Protein AF-A0A8S3H720-F1 (afdb_monomer)

Sequence (256 aa):
NDIEQTKVGDKWKLWPLPNEIYQIQNNSAMNDIETSPFVPSKLLFVDKIYVMTDPRLTERHANLQKALSRQGISVKSIEWRIKWNLTTCNSISSHSYVYKGLNLKNKPLNKQQQRKCALAMKHADVWYEIAERKIPLGLILEDDAIFVPFFKEKFARMIYTAIHSGALRINGTCAKSKERPISDNEWIDQNPMIVIGTCFNFHGQCFQKNFSNAPPILSTHKSNPSRCTHAYLLTSCSAQALVNQIQAQKNDFWPS

InterPro domains:
  IPR002654 Glycosyl transferase, family 25 [PF01755] (49-247)

pLDDT: mean 72.54, std 19.41, range [29.59, 95.69]

Radius of gyration: 20.02 Å; Cα contacts (8 Å, |Δi|>4): 306; chains: 1; bounding box: 52×40×56 Å

Secondary structure (DSSP, 8-state):
-TTSHHHHTTGGGGS--HHHHHHHHHTTS-----------SSPTT-SEEEEEE-TT-HHHHHHHHHHHHHTT--GGGEEEEEPP-HHHHH-GGGHHHHHHHTT--SSPPPHHHHHHHHHHHHHHHHHHHHHHTT-SEEEEEETT--PPTTHHHHHHHHHHHHHHTTS--SSSPPPP--S----TTGGGGS--EEE----TT---TT--TT-TTPPP--B---S-TT---SEEEEEHHHHHHHHHHHHHSSS-SS--

Organism: NCBI:txid392030

Structure (mmCIF, N/CA/C/O backbone):
data_AF-A0A8S3H720-F1
#
_entry.id   AF-A0A8S3H720-F1
#
loop_
_atom_site.group_PDB
_atom_site.id
_atom_site.type_symbol
_atom_site.label_atom_id
_atom_site.label_alt_id
_atom_site.label_comp_id
_atom_site.label_asym_id
_atom_site.label_entity_id
_atom_site.label_seq_id
_atom_site.pdbx_PDB_ins_code
_atom_site.Cartn_x
_atom_site.Cartn_y
_atom_site.Cartn_z
_atom_site.occupancy
_atom_site.B_iso_or_equiv
_atom_site.auth_seq_id
_atom_site.auth_comp_id
_atom_site.auth_asym_id
_atom_site.auth_atom_id
_atom_site.pdbx_PDB_model_num
ATOM 1 N N . ASN A 1 1 ? 19.665 1.658 21.542 1.00 35.06 1 ASN A N 1
ATOM 2 C CA . ASN A 1 1 ? 18.554 2.502 22.043 1.00 35.06 1 ASN A CA 1
ATOM 3 C C . ASN A 1 1 ? 17.174 1.838 21.921 1.00 35.06 1 ASN A C 1
ATOM 5 O O . ASN A 1 1 ? 16.172 2.535 21.924 1.00 35.06 1 ASN A O 1
ATOM 9 N N . ASP A 1 2 ? 17.074 0.501 21.925 1.00 29.59 2 ASP A N 1
ATOM 10 C CA . ASP A 1 2 ? 15.792 -0.216 21.737 1.00 29.59 2 ASP A CA 1
ATOM 11 C C . ASP A 1 2 ? 14.918 -0.328 23.002 1.00 29.59 2 ASP A C 1
ATOM 13 O O . ASP A 1 2 ? 13.785 -0.803 22.949 1.00 29.59 2 ASP A O 1
ATOM 17 N N . ILE A 1 3 ? 15.417 0.136 24.150 1.00 30.52 3 ILE A N 1
ATOM 18 C CA . ILE A 1 3 ? 14.741 0.020 25.453 1.00 30.52 3 ILE A CA 1
ATOM 19 C C . ILE A 1 3 ? 13.611 1.057 25.616 1.00 30.52 3 ILE A C 1
ATOM 21 O O . ILE A 1 3 ? 12.715 0.864 26.434 1.00 30.52 3 ILE A O 1
ATOM 25 N N . GLU A 1 4 ? 13.571 2.123 24.810 1.00 32.84 4 GLU A N 1
ATOM 26 C CA . GLU A 1 4 ? 12.469 3.101 24.865 1.00 32.84 4 GLU A CA 1
ATOM 27 C C . GLU A 1 4 ? 11.242 2.710 24.022 1.00 32.84 4 GLU A C 1
ATOM 29 O O . GLU A 1 4 ? 10.136 3.179 24.298 1.00 32.84 4 GLU A O 1
ATOM 34 N N . GLN A 1 5 ? 11.378 1.789 23.058 1.00 40.94 5 GLN A N 1
ATOM 35 C CA . GLN A 1 5 ? 10.249 1.336 22.230 1.00 40.94 5 GLN A CA 1
ATOM 36 C C . GLN A 1 5 ? 9.237 0.478 23.009 1.00 40.94 5 GLN A C 1
ATOM 38 O O . GLN A 1 5 ? 8.049 0.468 22.680 1.00 40.94 5 GLN A O 1
ATOM 43 N N . THR A 1 6 ? 9.657 -0.197 24.082 1.00 36.88 6 THR A N 1
ATOM 44 C CA . THR A 1 6 ? 8.775 -1.060 24.889 1.00 36.88 6 THR A CA 1
ATOM 45 C C . THR A 1 6 ? 7.781 -0.267 25.740 1.00 36.88 6 THR A C 1
ATOM 47 O O . THR A 1 6 ? 6.650 -0.711 25.914 1.00 36.88 6 THR A O 1
ATOM 50 N N . LYS A 1 7 ? 8.117 0.954 26.184 1.00 40.53 7 LYS A N 1
ATOM 51 C CA . LYS A 1 7 ? 7.193 1.800 26.973 1.00 40.53 7 LYS A CA 1
ATOM 52 C C . LYS A 1 7 ? 6.040 2.394 26.156 1.00 40.53 7 LYS A C 1
ATOM 54 O O . LYS A 1 7 ? 5.024 2.783 26.731 1.00 40.53 7 LYS A O 1
ATOM 59 N N . VAL A 1 8 ? 6.168 2.470 24.830 1.00 44.16 8 VAL A N 1
ATOM 60 C CA . VAL A 1 8 ? 5.075 2.876 23.923 1.00 44.16 8 VAL A CA 1
ATOM 61 C C . VAL A 1 8 ? 4.128 1.697 23.649 1.00 44.16 8 VAL A C 1
ATOM 63 O O . VAL A 1 8 ? 2.932 1.900 23.433 1.00 44.16 8 VAL A O 1
ATOM 66 N N . GLY A 1 9 ? 4.638 0.464 23.745 1.00 47.19 9 GLY A N 1
ATOM 67 C CA . GLY A 1 9 ? 3.933 -0.776 23.418 1.00 47.19 9 GLY A CA 1
ATOM 68 C C . GLY A 1 9 ? 2.745 -1.136 24.315 1.00 47.19 9 GLY A C 1
ATOM 69 O O . GLY A 1 9 ? 1.875 -1.863 23.856 1.00 47.19 9 GLY A O 1
ATOM 70 N N . ASP A 1 10 ? 2.642 -0.598 25.532 1.00 49.00 10 ASP A N 1
ATOM 71 C CA . ASP A 1 10 ? 1.463 -0.800 26.396 1.00 49.00 10 ASP A CA 1
ATOM 72 C C . ASP A 1 10 ? 0.511 0.399 26.402 1.00 49.00 10 ASP A C 1
ATOM 74 O O . ASP A 1 10 ? -0.668 0.277 26.744 1.00 49.00 10 ASP A O 1
ATOM 78 N N . LYS A 1 11 ? 0.995 1.570 25.972 1.00 52.00 11 LYS A N 1
ATOM 79 C CA . LYS A 1 11 ? 0.201 2.797 26.001 1.00 52.00 11 LYS A CA 1
ATOM 80 C C . LYS A 1 11 ? -0.930 2.788 24.988 1.00 52.00 11 LYS A C 1
ATOM 82 O O . LYS A 1 11 ? -1.905 3.465 25.256 1.00 52.00 11 LYS A O 1
ATOM 87 N N . TRP A 1 12 ? -0.881 2.023 23.894 1.00 51.50 12 TRP A N 1
ATOM 88 C CA . TRP A 1 12 ? -1.956 2.023 22.881 1.00 51.50 12 TRP A CA 1
ATOM 89 C C . TRP A 1 12 ? -3.340 1.665 23.447 1.00 51.50 12 TRP A C 1
ATOM 91 O O . TRP A 1 12 ? -4.345 2.088 22.884 1.00 51.50 12 TRP A O 1
ATOM 101 N N . LYS A 1 13 ? -3.406 0.934 24.571 1.00 59.31 13 LYS A N 1
ATOM 102 C CA . LYS A 1 13 ? -4.658 0.619 25.285 1.00 59.31 13 LYS A CA 1
ATOM 103 C C . LYS A 1 13 ? -5.286 1.828 25.983 1.00 59.31 13 LYS A C 1
ATOM 105 O O . LYS A 1 13 ? -6.475 1.815 26.260 1.00 59.31 13 LYS A O 1
ATOM 110 N N . LEU A 1 14 ? -4.488 2.852 26.281 1.00 59.19 14 LEU A N 1
ATOM 111 C CA . LEU A 1 14 ? -4.915 4.065 26.983 1.00 59.19 14 LEU A CA 1
ATOM 112 C C . LEU A 1 14 ? -5.459 5.140 26.033 1.00 59.19 14 LEU A C 1
ATOM 114 O O . LEU A 1 14 ? -5.888 6.192 26.493 1.00 59.19 14 LEU A O 1
ATOM 118 N N . TRP A 1 15 ? -5.381 4.933 24.715 1.00 58.25 15 TRP A N 1
ATOM 119 C CA . TRP A 1 15 ? -5.693 5.980 23.742 1.00 58.25 15 TRP A CA 1
ATOM 120 C C . TRP A 1 15 ? -7.140 5.810 23.340 1.00 58.25 15 TRP A C 1
ATOM 122 O O . TRP A 1 15 ? -7.425 4.815 22.671 1.00 58.25 15 TRP A O 1
ATOM 132 N N . PRO A 1 16 ? -8.041 6.714 23.745 1.00 57.16 16 PRO A N 1
ATOM 133 C CA . PRO A 1 16 ? -9.463 6.497 23.575 1.00 57.16 16 PRO A CA 1
ATOM 134 C C . PRO A 1 16 ? -9.794 6.332 22.088 1.00 57.16 16 PRO A C 1
ATOM 136 O O . PRO A 1 16 ? -9.278 7.056 21.234 1.00 57.16 16 PRO A O 1
ATOM 139 N N . LEU A 1 17 ? -10.624 5.343 21.760 1.00 61.53 17 LEU A N 1
ATOM 140 C CA . LEU A 1 17 ? -11.161 5.195 20.413 1.00 61.53 17 LEU A CA 1
ATOM 141 C C . LEU A 1 17 ? -11.998 6.428 20.048 1.00 61.53 17 LEU A C 1
ATOM 143 O O . LEU A 1 17 ? -12.561 7.068 20.933 1.00 61.53 17 LEU A O 1
ATOM 147 N N . PRO A 1 18 ? -12.186 6.731 18.754 1.00 55.81 18 PRO A N 1
ATOM 148 C CA . PRO A 1 18 ? -13.026 7.852 18.333 1.00 55.81 18 PRO A CA 1
ATOM 149 C C . PRO A 1 18 ? -14.424 7.846 18.967 1.00 55.81 18 PRO A C 1
ATOM 151 O O . PRO A 1 18 ? -14.899 8.880 19.419 1.00 55.81 18 PRO A O 1
ATOM 154 N N . ASN A 1 19 ? -15.060 6.678 19.079 1.00 60.22 19 ASN A N 1
ATOM 155 C CA . ASN A 1 19 ? -16.347 6.512 19.761 1.00 60.22 19 ASN A CA 1
ATOM 156 C C . ASN A 1 19 ? -16.258 6.666 21.291 1.00 60.22 19 ASN A C 1
ATOM 158 O O . ASN A 1 19 ? -17.208 7.163 21.887 1.00 60.22 19 ASN A O 1
ATOM 162 N N . GLU A 1 20 ? -15.134 6.311 21.919 1.00 64.88 20 GLU A N 1
ATOM 163 C CA . GLU A 1 20 ? -14.890 6.570 23.348 1.00 64.88 20 GLU A CA 1
ATOM 164 C C . GLU A 1 20 ? -14.714 8.080 23.604 1.00 64.88 20 GLU A C 1
ATOM 166 O O . GLU A 1 20 ? -15.198 8.596 24.606 1.00 64.88 20 GLU A O 1
ATOM 171 N N . ILE A 1 21 ? -14.110 8.825 22.669 1.00 58.28 21 ILE A N 1
ATOM 172 C CA . ILE A 1 21 ? -13.972 10.291 22.754 1.00 58.28 21 ILE A CA 1
ATOM 173 C C . ILE A 1 21 ? -15.335 10.979 22.658 1.00 58.28 21 ILE A C 1
ATOM 175 O O . ILE A 1 21 ? -15.625 11.861 23.465 1.00 58.28 21 ILE A O 1
ATOM 179 N N . TYR A 1 22 ? -16.189 10.561 21.716 1.00 53.84 22 TYR A N 1
ATOM 180 C CA . TYR A 1 22 ? -17.550 11.099 21.604 1.00 53.84 22 TYR A CA 1
ATOM 181 C C . TYR A 1 22 ? -18.380 10.832 22.866 1.00 53.84 22 TYR A C 1
ATOM 183 O O . TYR A 1 22 ? -19.134 11.702 23.292 1.00 53.84 22 TYR A O 1
ATOM 191 N N . GLN A 1 23 ? -18.213 9.670 23.503 1.00 55.47 23 GLN A N 1
ATOM 192 C CA . GLN A 1 23 ? -18.861 9.373 24.784 1.00 55.47 23 GLN A CA 1
ATOM 193 C C . GLN A 1 23 ? -18.313 10.241 25.923 1.00 55.47 23 GLN A C 1
ATOM 195 O O . GLN A 1 23 ? -19.091 10.764 26.711 1.00 55.47 23 GLN A O 1
ATOM 200 N N . ILE A 1 24 ? -17.000 10.479 25.986 1.00 57.47 24 ILE A N 1
ATOM 201 C CA . ILE A 1 24 ? -16.400 11.364 26.999 1.00 57.47 24 ILE A CA 1
ATOM 202 C C . ILE A 1 24 ? -16.874 12.819 26.827 1.00 57.47 24 ILE A C 1
ATOM 204 O O . ILE A 1 24 ? -17.134 13.494 27.820 1.00 57.47 24 ILE A O 1
ATOM 208 N N . GLN A 1 25 ? -17.028 13.299 25.589 1.00 53.34 25 GLN A N 1
ATOM 209 C CA . GLN A 1 25 ? -17.518 14.655 25.309 1.00 53.34 25 GLN A CA 1
ATOM 210 C C . GLN A 1 25 ? -19.026 14.809 25.568 1.00 53.34 25 GLN A C 1
ATOM 212 O O . GLN A 1 25 ? -19.451 15.846 26.073 1.00 53.34 25 GLN A O 1
ATOM 217 N N . ASN A 1 26 ? -19.827 13.777 25.286 1.00 50.44 26 ASN A N 1
ATOM 218 C CA . ASN A 1 26 ? -21.278 13.809 25.491 1.00 50.44 26 ASN A CA 1
ATOM 219 C C . ASN A 1 26 ? -21.713 13.437 26.916 1.00 50.44 26 ASN A C 1
ATOM 221 O O . ASN A 1 26 ? -22.793 13.840 27.326 1.00 50.44 26 ASN A O 1
ATOM 225 N N . ASN A 1 27 ? -20.879 12.770 27.720 1.00 48.53 27 ASN A N 1
ATOM 226 C CA . ASN A 1 27 ? -21.183 12.494 29.132 1.00 48.53 27 ASN A CA 1
ATOM 227 C C . ASN A 1 27 ? -21.197 13.757 30.021 1.00 48.53 27 ASN A C 1
ATOM 229 O O . ASN A 1 27 ? -21.551 13.670 31.194 1.00 48.53 27 ASN A O 1
ATOM 233 N N . SER A 1 28 ? -20.867 14.938 29.479 1.00 48.94 28 SER A N 1
ATOM 234 C CA . SER A 1 28 ? -21.144 16.229 30.130 1.00 48.94 28 SER A CA 1
ATOM 235 C C . SER A 1 28 ? -22.576 16.743 29.888 1.00 48.94 28 SER A C 1
ATOM 237 O O . SER A 1 28 ? -22.956 17.761 30.464 1.00 48.94 28 SER A O 1
ATOM 239 N N . ALA A 1 29 ? -23.373 16.060 29.062 1.00 48.03 29 ALA A N 1
ATOM 240 C CA . ALA A 1 29 ? -24.783 16.336 28.816 1.00 48.03 29 ALA A CA 1
ATOM 241 C C . ALA A 1 29 ? -25.564 15.017 28.929 1.00 48.03 29 ALA A C 1
ATOM 243 O O . ALA A 1 29 ? -25.763 14.303 27.949 1.00 48.03 29 ALA A O 1
ATOM 244 N N . MET A 1 30 ? -25.976 14.681 30.155 1.00 46.72 30 MET A N 1
ATOM 245 C CA . MET A 1 30 ? -26.908 13.584 30.416 1.00 46.72 30 MET A CA 1
ATOM 246 C C . MET A 1 30 ? -28.145 13.716 29.525 1.00 46.72 30 MET A C 1
ATOM 248 O O . MET A 1 30 ? -28.870 14.702 29.624 1.00 46.72 30 MET A O 1
ATOM 252 N N . ASN A 1 31 ? -28.371 12.705 28.690 1.00 46.03 31 ASN A N 1
ATOM 253 C CA . ASN A 1 31 ? -29.686 12.172 28.354 1.00 46.03 31 ASN A CA 1
ATOM 254 C C . ASN A 1 31 ? -29.491 10.749 27.818 1.00 46.03 31 ASN A C 1
ATOM 256 O O . ASN A 1 31 ? -28.840 10.541 26.792 1.00 46.03 31 ASN A O 1
ATOM 260 N N . ASP A 1 32 ? -30.051 9.785 28.545 1.00 48.66 32 ASP A N 1
ATOM 261 C CA . ASP A 1 32 ? -30.063 8.364 28.217 1.00 48.66 32 ASP A CA 1
ATOM 262 C C . ASP A 1 32 ? -30.871 8.126 26.937 1.00 48.66 32 ASP A C 1
ATOM 264 O O . ASP A 1 32 ? -32.096 8.016 26.951 1.00 48.66 32 ASP A O 1
ATOM 268 N N . ILE A 1 33 ? -30.180 8.047 25.802 1.00 51.22 33 ILE A N 1
ATOM 269 C CA . ILE A 1 33 ? -30.717 7.417 24.599 1.00 51.22 33 ILE A CA 1
ATOM 270 C C . ILE A 1 33 ? -29.880 6.166 24.361 1.00 51.22 33 ILE A C 1
ATOM 272 O O . ILE A 1 33 ? -28.717 6.255 23.958 1.00 51.22 33 ILE A O 1
ATOM 276 N N . GLU A 1 34 ? -30.497 5.005 24.602 1.00 46.81 34 GLU A N 1
ATOM 277 C CA . GLU A 1 34 ? -30.032 3.668 24.218 1.00 46.81 34 GLU A CA 1
ATOM 278 C C . GLU A 1 34 ? -29.857 3.599 22.691 1.00 46.81 34 GLU A C 1
ATOM 280 O O . GLU A 1 34 ? -30.666 3.071 21.929 1.00 46.81 34 GLU A O 1
ATOM 285 N N . THR A 1 35 ? -28.776 4.193 22.203 1.00 50.56 35 THR A N 1
ATOM 286 C CA . THR A 1 35 ? -28.317 4.007 20.836 1.00 50.56 35 THR A CA 1
ATOM 287 C C . THR A 1 35 ? -27.427 2.778 20.837 1.00 50.56 35 THR A C 1
ATOM 289 O O . THR A 1 35 ? -26.308 2.795 21.349 1.00 50.56 35 THR A O 1
ATOM 292 N N . SER A 1 36 ? -27.943 1.683 20.271 1.00 45.88 36 SER A N 1
ATOM 293 C CA . SER A 1 36 ? -27.142 0.503 19.933 1.00 45.88 36 SER A CA 1
ATOM 294 C C . SER A 1 36 ? -25.821 0.967 19.308 1.00 45.88 36 SER A C 1
ATOM 296 O O . SER A 1 36 ? -25.866 1.748 18.351 1.00 45.88 36 SER A O 1
ATOM 298 N N . PRO A 1 37 ? -24.653 0.518 19.806 1.00 57.62 37 PRO A N 1
ATOM 299 C CA . PRO A 1 37 ? -23.371 1.039 19.358 1.00 57.62 37 PRO A CA 1
ATOM 300 C C . PRO A 1 37 ? -23.236 0.819 17.852 1.00 57.62 37 PRO A C 1
ATOM 302 O O . PRO A 1 37 ? -23.162 -0.312 17.370 1.00 57.62 37 PRO A O 1
ATOM 305 N N . PHE A 1 38 ? -23.243 1.914 17.091 1.00 54.84 38 PHE A N 1
ATOM 306 C CA . PHE A 1 38 ? -23.019 1.873 15.655 1.00 54.84 38 PHE A CA 1
ATOM 307 C C . PHE A 1 38 ? -21.593 1.378 15.419 1.00 54.84 38 PHE A C 1
ATOM 309 O O . PHE A 1 38 ? -20.625 2.105 15.635 1.00 54.84 38 PHE A O 1
ATOM 316 N N . VAL A 1 39 ? -21.451 0.121 14.998 1.00 62.28 39 VAL A N 1
ATOM 317 C CA . VAL A 1 39 ? -20.161 -0.428 14.585 1.00 62.28 39 VAL A CA 1
ATOM 318 C C . VAL A 1 39 ? -19.985 -0.085 13.104 1.00 62.28 39 VAL A C 1
ATOM 320 O O . VAL A 1 39 ? -20.609 -0.733 12.259 1.00 62.28 39 VAL A O 1
ATOM 323 N N . PRO A 1 40 ? -19.157 0.914 12.740 1.00 69.00 40 PRO A N 1
ATOM 324 C CA . PRO A 1 40 ? -18.982 1.283 11.341 1.00 69.00 40 PRO A CA 1
ATOM 325 C C . PRO A 1 40 ? -18.450 0.079 10.569 1.00 69.00 40 PRO A C 1
ATOM 327 O O . PRO A 1 40 ? -17.449 -0.505 10.962 1.00 69.00 40 PRO A O 1
ATOM 330 N N . SER A 1 41 ? -19.075 -0.304 9.457 1.00 74.81 41 SER A N 1
ATOM 331 C CA . SER A 1 41 ? -18.636 -1.457 8.646 1.00 74.81 41 SER A CA 1
ATOM 332 C C . SER A 1 41 ? -17.327 -1.212 7.879 1.00 74.81 41 SER A C 1
ATOM 334 O O . SER A 1 41 ? -16.793 -2.122 7.246 1.00 74.81 41 SER A O 1
ATOM 336 N N . LYS A 1 42 ? -16.792 0.012 7.936 1.00 84.06 42 LYS A N 1
ATOM 337 C CA . LYS A 1 42 ? -15.501 0.410 7.367 1.00 84.06 42 LYS A CA 1
ATOM 338 C C . LYS A 1 42 ? -14.432 0.504 8.459 1.00 84.06 42 LYS A C 1
ATOM 340 O O . LYS A 1 42 ? -14.742 0.677 9.638 1.00 84.06 42 LYS A O 1
ATOM 345 N N . LEU A 1 43 ? -13.166 0.394 8.061 1.00 87.12 43 LEU A N 1
ATOM 346 C CA . LEU A 1 43 ? -12.050 0.774 8.926 1.00 87.12 43 LEU A CA 1
ATOM 347 C C . LEU A 1 43 ? -12.109 2.287 9.168 1.00 87.12 43 LEU A C 1
ATOM 349 O O . LEU A 1 43 ? -12.249 3.057 8.222 1.00 87.12 43 LEU A O 1
ATOM 353 N N . LEU A 1 44 ? -12.013 2.707 10.430 1.00 86.12 44 LEU A N 1
ATOM 354 C CA . LEU A 1 44 ? -11.941 4.127 10.774 1.00 86.12 44 LEU A CA 1
ATOM 355 C C . LEU A 1 44 ? -10.699 4.751 10.116 1.00 86.12 44 LEU A C 1
ATOM 357 O O . LEU A 1 44 ? -9.650 4.110 10.058 1.00 86.12 44 LEU A O 1
ATOM 361 N N . PHE A 1 45 ? -10.835 5.986 9.625 1.00 89.69 45 PHE A N 1
ATOM 362 C CA . PHE A 1 45 ? -9.808 6.776 8.919 1.00 89.69 45 PHE A CA 1
ATOM 363 C C . PHE A 1 45 ? -9.356 6.269 7.544 1.00 89.69 45 PHE A C 1
ATOM 365 O O . PHE A 1 45 ? -8.768 7.047 6.805 1.00 89.69 45 PHE A O 1
ATOM 372 N N . VAL A 1 46 ? -9.593 5.002 7.192 1.00 92.75 46 VAL A N 1
ATOM 373 C CA . VAL A 1 46 ? -9.163 4.445 5.902 1.00 92.75 46 VAL A CA 1
ATOM 374 C C . VAL A 1 46 ? -10.251 4.634 4.857 1.00 92.75 46 VAL A C 1
ATOM 376 O O . VAL A 1 46 ? -11.321 4.027 4.937 1.00 92.75 46 VAL A O 1
ATOM 379 N N . ASP A 1 47 ? -9.945 5.422 3.833 1.00 92.25 47 ASP A N 1
ATOM 380 C CA . ASP A 1 47 ? -10.869 5.702 2.736 1.00 92.25 47 ASP A CA 1
ATOM 381 C C . ASP A 1 47 ? -10.983 4.523 1.769 1.00 92.25 47 ASP A C 1
ATOM 383 O O . ASP A 1 47 ? -12.068 4.230 1.255 1.00 92.25 47 ASP A O 1
ATOM 387 N N . LYS A 1 48 ? -9.860 3.840 1.511 1.00 93.75 48 LYS A N 1
ATOM 388 C CA . LYS A 1 48 ? -9.786 2.767 0.515 1.00 93.75 48 LYS A CA 1
ATOM 389 C C . LYS A 1 48 ? -8.813 1.662 0.917 1.00 93.75 48 LYS A C 1
ATOM 391 O O . LYS A 1 48 ? -7.710 1.938 1.389 1.00 93.75 48 LYS A O 1
ATOM 396 N N . ILE A 1 49 ? -9.230 0.411 0.720 1.00 94.94 49 ILE A N 1
ATOM 397 C CA . ILE A 1 49 ? -8.406 -0.777 0.966 1.00 94.94 49 ILE A CA 1
ATOM 398 C C . ILE A 1 49 ? -8.038 -1.381 -0.387 1.00 94.94 49 ILE A C 1
ATOM 400 O O . ILE A 1 49 ? -8.917 -1.809 -1.128 1.00 94.94 49 ILE A O 1
ATOM 404 N N . TYR A 1 50 ? -6.750 -1.439 -0.695 1.00 95.69 50 TYR A N 1
ATOM 405 C CA . TYR A 1 50 ? -6.216 -2.040 -1.909 1.00 95.69 50 TYR A CA 1
ATOM 406 C C . TYR A 1 50 ? -5.620 -3.407 -1.579 1.00 95.69 50 TYR A C 1
ATOM 408 O O . TYR A 1 50 ? -4.788 -3.509 -0.680 1.00 95.69 50 TYR A O 1
ATOM 416 N N . VAL A 1 51 ? -6.009 -4.451 -2.310 1.00 94.25 51 VAL A N 1
ATOM 417 C CA . VAL A 1 51 ? -5.482 -5.811 -2.108 1.00 94.25 51 VAL A CA 1
ATOM 418 C C . VAL A 1 51 ? -4.771 -6.294 -3.363 1.00 94.25 51 VAL A C 1
ATOM 420 O O . VAL A 1 51 ? -5.399 -6.458 -4.407 1.00 94.25 51 VAL A O 1
ATOM 423 N N . MET A 1 52 ? -3.459 -6.508 -3.260 1.00 91.88 52 MET A N 1
ATOM 424 C CA . MET A 1 52 ? -2.603 -6.977 -4.348 1.00 91.88 52 MET A CA 1
ATOM 425 C C . MET A 1 52 ? -2.659 -8.497 -4.413 1.00 91.88 52 MET A C 1
ATOM 427 O O . MET A 1 52 ? -2.285 -9.172 -3.452 1.00 91.88 52 MET A O 1
ATOM 431 N N . THR A 1 53 ? -3.083 -9.051 -5.546 1.00 91.12 53 THR A N 1
ATOM 432 C CA . THR A 1 53 ? -3.275 -10.496 -5.657 1.00 91.12 53 THR A CA 1
ATOM 433 C C . THR A 1 53 ? -3.111 -11.047 -7.067 1.00 91.12 53 THR A C 1
ATOM 435 O O . THR A 1 53 ? -3.319 -10.351 -8.057 1.00 91.12 53 THR A O 1
ATOM 438 N N . ASP A 1 54 ? -2.757 -12.325 -7.170 1.00 87.62 54 ASP A N 1
ATOM 439 C CA . ASP A 1 54 ? -2.888 -13.072 -8.419 1.00 87.62 54 ASP A CA 1
ATOM 440 C C . ASP A 1 54 ? -4.342 -13.572 -8.565 1.00 87.62 54 ASP A C 1
ATOM 442 O O . ASP A 1 54 ? -4.837 -14.256 -7.665 1.00 87.62 54 ASP A O 1
ATOM 446 N N . PRO A 1 55 ? -5.044 -13.274 -9.677 1.00 85.62 55 PRO A N 1
ATOM 447 C CA . PRO A 1 55 ? -6.434 -13.690 -9.881 1.00 85.62 55 PRO A CA 1
ATOM 448 C C . PRO A 1 55 ? -6.629 -15.211 -9.881 1.00 85.62 55 PRO A C 1
ATOM 450 O O . PRO A 1 55 ? -7.742 -15.688 -9.682 1.00 85.62 55 PRO A O 1
ATOM 453 N N . ARG A 1 56 ? -5.556 -15.984 -10.081 1.00 89.00 56 ARG A N 1
ATOM 454 C CA . ARG A 1 56 ? -5.592 -17.450 -10.046 1.00 89.00 56 ARG A CA 1
ATOM 455 C C . ARG A 1 56 ? -5.643 -18.006 -8.621 1.00 89.00 56 ARG A C 1
ATOM 457 O O . ARG A 1 56 ? -5.993 -19.166 -8.443 1.00 89.00 56 ARG A O 1
ATOM 464 N N . LEU A 1 57 ? -5.306 -17.206 -7.606 1.00 89.69 57 LEU A N 1
ATOM 465 C CA . LEU A 1 57 ? -5.272 -17.615 -6.197 1.00 89.69 57 LEU A CA 1
ATOM 466 C C . LEU A 1 57 ? -6.628 -17.385 -5.512 1.00 89.69 57 LEU A C 1
ATOM 468 O O . LEU A 1 57 ? -6.716 -16.745 -4.465 1.00 89.69 57 LEU A O 1
ATOM 472 N N . THR A 1 58 ? -7.692 -17.930 -6.099 1.00 91.00 58 THR A N 1
ATOM 473 C CA . THR A 1 58 ? -9.085 -17.718 -5.664 1.00 91.00 58 THR A CA 1
ATOM 474 C C . THR A 1 58 ? -9.330 -18.116 -4.206 1.00 91.00 58 THR A C 1
ATOM 476 O O . THR A 1 58 ? -10.055 -17.430 -3.486 1.00 91.00 58 THR A O 1
ATOM 479 N N . GLU A 1 59 ? -8.674 -19.176 -3.727 1.00 91.94 59 GLU A N 1
ATOM 480 C CA . GLU A 1 59 ? -8.757 -19.605 -2.327 1.00 91.94 59 GLU A CA 1
ATOM 481 C C . GLU A 1 59 ? -8.204 -18.540 -1.366 1.00 91.94 59 GLU A C 1
ATOM 483 O O . GLU A 1 59 ? -8.811 -18.252 -0.332 1.00 91.94 59 GLU A O 1
ATOM 488 N N . ARG A 1 60 ? -7.086 -17.891 -1.723 1.00 90.06 60 ARG A N 1
ATOM 489 C CA . ARG A 1 60 ? -6.521 -16.802 -0.912 1.00 90.06 60 ARG A CA 1
ATOM 490 C C . ARG A 1 60 ? -7.473 -15.618 -0.840 1.00 90.06 60 ARG A C 1
ATOM 492 O O . ARG A 1 60 ? -7.654 -15.054 0.236 1.00 90.06 60 ARG A O 1
ATOM 499 N N . HIS A 1 61 ? -8.142 -15.288 -1.946 1.00 90.94 61 HIS A N 1
ATOM 500 C CA . HIS A 1 61 ? -9.132 -14.206 -1.971 1.00 90.94 61 HIS A CA 1
ATOM 501 C C . HIS A 1 61 ? -10.282 -14.502 -1.017 1.00 90.94 61 HIS A C 1
ATOM 503 O O . HIS A 1 61 ? -10.624 -13.660 -0.188 1.00 90.94 61 HIS A O 1
ATOM 509 N N . ALA A 1 62 ? -10.843 -15.711 -1.097 1.00 91.50 62 ALA A N 1
ATOM 510 C CA . ALA A 1 62 ? -11.944 -16.138 -0.241 1.00 91.50 62 ALA A CA 1
ATOM 511 C C . ALA A 1 62 ? -11.541 -16.127 1.243 1.00 91.50 62 ALA A C 1
ATOM 513 O O . ALA A 1 62 ? -12.285 -15.633 2.095 1.00 91.50 62 ALA A O 1
ATOM 514 N N . ASN A 1 63 ? -10.334 -16.606 1.557 1.00 92.12 63 ASN A N 1
ATOM 515 C CA . ASN A 1 63 ? -9.802 -16.604 2.916 1.00 92.12 63 ASN A CA 1
ATOM 516 C C . A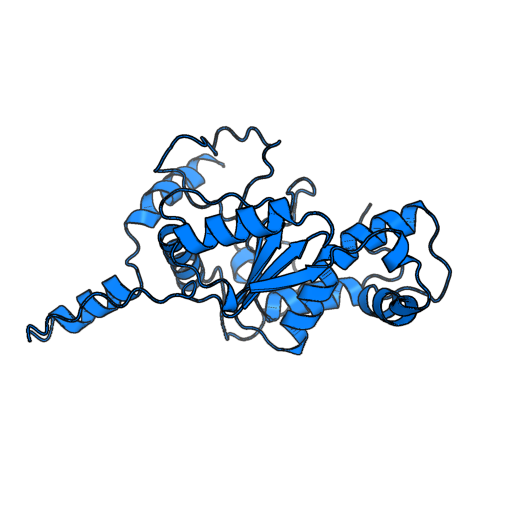SN A 1 63 ? -9.605 -15.183 3.456 1.00 92.12 63 ASN A C 1
ATOM 518 O O . ASN A 1 63 ? -10.015 -14.901 4.585 1.00 92.12 63 ASN A O 1
ATOM 522 N N . LEU A 1 64 ? -9.059 -14.271 2.649 1.00 92.25 64 LEU A N 1
ATOM 523 C CA . LEU A 1 64 ? -8.880 -12.872 3.030 1.00 92.25 64 LEU A CA 1
ATOM 524 C C . LEU A 1 64 ? -10.225 -12.156 3.230 1.00 92.25 64 LEU A C 1
ATOM 526 O O . LEU A 1 64 ? -10.424 -11.478 4.239 1.00 92.25 64 LEU A O 1
ATOM 530 N N . GLN A 1 65 ? -11.191 -12.359 2.330 1.00 92.81 65 GLN A N 1
ATOM 531 C CA . GLN A 1 65 ? -12.550 -11.823 2.471 1.00 92.81 65 GLN A CA 1
ATOM 532 C C . GLN A 1 65 ? -13.229 -12.318 3.749 1.00 92.81 65 GLN A C 1
ATOM 534 O O . GLN A 1 65 ? -13.829 -11.530 4.485 1.00 92.81 65 GLN A O 1
ATOM 539 N N . LYS A 1 66 ? -13.104 -13.615 4.050 1.00 92.62 66 LYS A N 1
ATOM 540 C CA . LYS A 1 66 ? -13.614 -14.213 5.287 1.00 92.62 66 LYS A CA 1
ATOM 541 C C . LYS A 1 66 ? -12.927 -13.618 6.514 1.00 92.62 66 LYS A C 1
ATOM 543 O O . LYS A 1 66 ? -13.598 -13.327 7.503 1.00 92.62 66 LYS A O 1
ATOM 548 N N . ALA A 1 67 ? -11.612 -13.412 6.458 1.00 90.88 67 ALA A N 1
ATOM 549 C CA . ALA A 1 67 ? -10.848 -12.817 7.548 1.00 90.88 67 ALA A CA 1
ATOM 550 C C . ALA A 1 67 ? -11.264 -11.360 7.816 1.00 90.88 67 ALA A C 1
ATOM 552 O O . ALA A 1 67 ? -11.496 -11.007 8.969 1.00 90.88 67 ALA A O 1
ATOM 553 N N . LEU A 1 68 ? -11.455 -10.548 6.772 1.00 90.88 68 LEU A N 1
ATOM 554 C CA . LEU A 1 68 ? -11.947 -9.169 6.885 1.00 90.88 68 LEU A CA 1
ATOM 555 C C . LEU A 1 68 ? -13.392 -9.113 7.398 1.00 90.88 68 LEU A C 1
ATOM 557 O O . LEU A 1 68 ? -13.701 -8.333 8.300 1.00 90.88 68 LEU A O 1
ATOM 561 N N . SER A 1 69 ? -14.258 -10.000 6.904 1.00 90.81 69 SER A N 1
ATOM 562 C CA . SER A 1 69 ? -15.658 -10.082 7.340 1.00 90.81 69 SER A CA 1
ATOM 563 C C . SER A 1 69 ? -15.771 -10.436 8.825 1.00 90.81 69 SER A C 1
ATOM 565 O O . SER A 1 69 ? -16.572 -9.841 9.540 1.00 90.81 69 SER A O 1
ATOM 567 N N . ARG A 1 70 ? -14.910 -11.336 9.327 1.00 89.88 70 ARG A N 1
ATOM 568 C CA . ARG A 1 70 ? -14.805 -11.664 10.764 1.00 89.88 70 ARG A CA 1
ATOM 569 C C . ARG A 1 70 ? -14.379 -10.475 11.632 1.00 89.88 70 ARG A C 1
ATOM 571 O O . ARG A 1 70 ? -14.699 -10.458 12.812 1.00 89.88 70 ARG A O 1
ATOM 578 N N . GLN A 1 71 ? -13.684 -9.489 11.064 1.00 86.88 71 GLN A N 1
ATOM 579 C CA . GLN A 1 71 ? -13.347 -8.226 11.737 1.00 86.88 71 GLN A CA 1
ATOM 580 C C . GLN A 1 71 ? -14.451 -7.161 11.583 1.00 86.88 71 GLN A C 1
ATOM 582 O O . GLN A 1 71 ? -14.264 -6.012 11.986 1.00 86.88 71 GLN A O 1
ATOM 587 N N . GLY A 1 72 ? -15.588 -7.499 10.961 1.00 88.94 72 GLY A N 1
ATOM 588 C CA . GLY A 1 72 ? -16.653 -6.546 10.651 1.00 88.94 72 GLY A CA 1
ATOM 589 C C . GLY A 1 72 ? -16.214 -5.469 9.655 1.00 88.94 72 GLY A C 1
ATOM 590 O O . GLY A 1 72 ? -16.621 -4.312 9.789 1.00 88.94 72 GLY A O 1
ATOM 591 N N . ILE A 1 73 ? -15.325 -5.816 8.716 1.00 89.94 73 ILE A N 1
ATOM 592 C CA . ILE A 1 73 ? -14.883 -4.948 7.620 1.00 89.94 73 ILE A CA 1
ATOM 593 C C . ILE A 1 73 ? -15.608 -5.391 6.349 1.00 89.94 73 ILE A C 1
ATOM 595 O O . ILE A 1 73 ? -15.519 -6.547 5.938 1.00 89.94 73 ILE A O 1
ATOM 599 N N . SER A 1 74 ? -16.336 -4.468 5.726 1.00 88.56 74 SER A N 1
ATOM 600 C CA . SER A 1 74 ? -17.104 -4.737 4.514 1.00 88.56 74 SER A CA 1
ATOM 601 C C . SER A 1 74 ? -16.193 -5.055 3.332 1.00 88.56 74 SER A C 1
ATOM 603 O O . SER A 1 74 ? -15.318 -4.273 2.971 1.00 88.56 74 SER A O 1
ATOM 605 N N . VAL A 1 75 ? -16.462 -6.161 2.641 1.00 84.31 75 VAL A N 1
ATOM 606 C CA . VAL A 1 75 ? -15.756 -6.507 1.396 1.00 84.31 75 VAL A CA 1
ATOM 607 C C . VAL A 1 75 ? -16.001 -5.499 0.269 1.00 84.31 75 VAL A C 1
ATOM 609 O O . VAL A 1 75 ? -15.181 -5.389 -0.635 1.00 84.31 75 VAL A O 1
ATOM 612 N N . LYS A 1 76 ? -17.078 -4.702 0.342 1.00 84.38 76 LYS A N 1
ATOM 613 C CA . LYS A 1 76 ? -17.369 -3.649 -0.646 1.00 84.38 76 LYS A CA 1
ATOM 614 C C . LYS A 1 76 ? -16.373 -2.484 -0.604 1.00 84.38 76 LYS A C 1
ATOM 616 O O . LYS A 1 76 ? -16.325 -1.717 -1.557 1.00 84.38 76 LYS A O 1
ATOM 621 N N . SER A 1 77 ? -15.604 -2.319 0.478 1.00 81.94 77 SER A N 1
ATOM 622 C CA . SER A 1 77 ? -14.549 -1.294 0.555 1.00 81.94 77 SER A CA 1
ATOM 623 C C . SER A 1 77 ? -13.190 -1.771 0.033 1.00 81.94 77 SER A C 1
ATOM 625 O O . SER A 1 77 ? -12.216 -1.025 0.133 1.00 81.94 77 SER A O 1
ATOM 627 N N . ILE A 1 78 ? -13.113 -3.004 -0.481 1.00 91.06 78 ILE A N 1
ATOM 628 C CA . ILE A 1 78 ? -11.893 -3.591 -1.032 1.00 91.06 78 ILE A CA 1
ATOM 629 C C . ILE A 1 78 ? -11.839 -3.346 -2.534 1.00 91.06 78 ILE A C 1
ATOM 631 O O . ILE A 1 78 ? -12.782 -3.646 -3.264 1.00 91.06 78 ILE A O 1
ATOM 635 N N . GLU A 1 79 ? -10.690 -2.884 -3.000 1.00 94.38 79 GLU A N 1
ATOM 636 C CA . GLU A 1 79 ? -10.345 -2.834 -4.406 1.00 94.38 79 GLU A CA 1
ATOM 637 C C . GLU A 1 79 ? -9.235 -3.838 -4.707 1.00 94.38 79 GLU A C 1
ATOM 639 O O . GLU A 1 79 ? -8.092 -3.712 -4.257 1.00 94.38 79 GLU A O 1
ATOM 644 N N . TRP A 1 80 ? -9.594 -4.861 -5.472 1.00 92.44 80 TRP A N 1
ATOM 645 C CA . TRP A 1 80 ? -8.678 -5.912 -5.886 1.00 92.44 80 TRP A CA 1
ATOM 646 C C . TRP A 1 80 ? -7.783 -5.412 -7.014 1.00 92.44 80 TRP A C 1
ATOM 648 O O . TRP A 1 80 ? -8.269 -4.918 -8.032 1.00 92.44 80 TRP A O 1
ATOM 658 N N . ARG A 1 81 ? -6.470 -5.561 -6.844 1.00 92.25 81 ARG A N 1
ATOM 659 C CA . ARG A 1 81 ? -5.468 -5.227 -7.854 1.00 92.25 81 ARG A CA 1
ATOM 660 C C . ARG A 1 81 ? -4.712 -6.464 -8.271 1.00 92.25 81 ARG A C 1
ATOM 662 O O . ARG A 1 81 ? -4.231 -7.235 -7.443 1.00 92.25 81 ARG A O 1
ATOM 669 N N . ILE A 1 82 ? -4.613 -6.631 -9.582 1.00 87.75 82 ILE A N 1
ATOM 670 C CA . ILE A 1 82 ? -3.897 -7.744 -10.182 1.00 87.75 82 ILE A CA 1
ATOM 671 C C . ILE A 1 82 ? -2.404 -7.503 -9.994 1.00 87.75 82 ILE A C 1
ATOM 673 O O . ILE A 1 82 ? -1.856 -6.499 -10.441 1.00 87.75 82 ILE A O 1
ATOM 677 N N . LYS A 1 83 ? -1.741 -8.456 -9.348 1.00 87.06 83 LYS A N 1
ATOM 678 C CA . LYS A 1 83 ? -0.300 -8.448 -9.152 1.00 87.06 83 LYS A CA 1
ATOM 679 C C . LYS A 1 83 ? 0.401 -8.522 -10.505 1.00 87.06 83 LYS A C 1
ATOM 681 O O . LYS A 1 83 ? 0.164 -9.433 -11.302 1.00 87.06 83 LYS A O 1
ATOM 686 N N . TRP A 1 84 ? 1.307 -7.580 -10.732 1.00 86.94 84 TRP A N 1
ATOM 687 C CA . TRP A 1 84 ? 2.158 -7.568 -11.913 1.00 86.94 84 TRP A CA 1
ATOM 688 C C . TRP A 1 84 ? 3.067 -8.801 -11.947 1.00 86.94 84 TRP A C 1
ATOM 690 O O . TRP A 1 84 ? 3.593 -9.246 -10.925 1.00 86.94 84 TRP A O 1
ATOM 700 N N . ASN A 1 85 ? 3.246 -9.372 -13.136 1.00 86.56 85 ASN A N 1
ATOM 701 C CA . ASN A 1 85 ? 4.090 -10.535 -13.379 1.00 86.56 85 ASN A CA 1
ATOM 702 C C . ASN A 1 85 ? 4.978 -10.298 -14.610 1.00 86.56 85 ASN A C 1
ATOM 704 O O . ASN A 1 85 ? 4.911 -9.249 -15.251 1.00 86.56 85 ASN A O 1
ATOM 708 N N . LEU A 1 86 ? 5.842 -11.262 -14.940 1.00 85.81 86 LEU A N 1
ATOM 709 C CA . LEU A 1 86 ? 6.774 -11.116 -16.063 1.00 85.81 86 LEU A CA 1
ATOM 710 C C . LEU A 1 86 ? 6.037 -10.886 -17.390 1.00 85.81 86 LEU A C 1
ATOM 712 O O . LEU A 1 86 ? 6.465 -10.057 -18.190 1.00 85.81 86 LEU A O 1
ATOM 716 N N . THR A 1 87 ? 4.918 -11.579 -17.602 1.00 85.50 87 THR A N 1
ATOM 717 C CA . THR A 1 87 ? 4.106 -11.458 -18.815 1.00 85.50 87 THR A CA 1
ATOM 718 C C . THR A 1 87 ? 3.462 -10.080 -18.912 1.00 85.50 87 THR A C 1
ATOM 720 O O . THR A 1 87 ? 3.538 -9.454 -19.962 1.00 85.50 87 THR A O 1
ATOM 723 N N . THR A 1 88 ? 2.881 -9.559 -17.826 1.00 87.12 88 THR A N 1
ATOM 724 C CA . THR A 1 88 ? 2.251 -8.229 -17.839 1.00 87.12 88 THR A CA 1
ATOM 725 C C . THR A 1 88 ? 3.273 -7.099 -17.899 1.00 87.12 88 THR A C 1
ATOM 727 O O . THR A 1 88 ? 2.976 -6.059 -18.466 1.00 87.12 88 THR A O 1
ATOM 730 N N . CYS A 1 89 ? 4.491 -7.282 -17.394 1.00 85.62 89 CYS A N 1
ATOM 731 C CA . CYS A 1 89 ? 5.565 -6.296 -17.550 1.00 85.62 89 CYS A CA 1
ATOM 732 C C . CYS A 1 89 ? 6.171 -6.253 -18.960 1.00 85.62 89 CYS A C 1
ATOM 734 O O . CYS A 1 89 ? 6.765 -5.245 -19.333 1.00 85.62 89 CYS A O 1
ATOM 736 N N . ASN A 1 90 ? 6.046 -7.336 -19.730 1.00 85.06 90 ASN A N 1
ATOM 737 C CA . ASN A 1 90 ? 6.597 -7.446 -21.083 1.00 85.06 90 ASN A CA 1
ATOM 738 C C . ASN A 1 90 ? 5.517 -7.438 -22.180 1.00 85.06 90 ASN A C 1
ATOM 740 O O . ASN A 1 90 ? 5.831 -7.600 -23.358 1.00 85.06 90 ASN A O 1
ATOM 744 N N . SER A 1 91 ? 4.243 -7.296 -21.810 1.00 89.31 91 SER A N 1
ATOM 745 C CA . SER A 1 91 ? 3.149 -7.262 -22.776 1.00 89.31 91 SER A CA 1
ATOM 746 C C . SER A 1 91 ? 3.128 -5.927 -23.515 1.00 89.31 91 SER A C 1
ATOM 748 O O . SER A 1 91 ? 3.255 -4.861 -22.915 1.00 89.31 91 SER A O 1
ATOM 750 N N . ILE A 1 92 ? 2.875 -5.986 -24.823 1.00 87.62 92 ILE A N 1
ATOM 751 C CA . ILE A 1 92 ? 2.678 -4.804 -25.672 1.00 87.62 92 ILE A CA 1
ATOM 752 C C . ILE A 1 92 ? 1.510 -3.955 -25.143 1.00 87.62 92 ILE A C 1
ATOM 754 O O . ILE A 1 92 ? 1.584 -2.729 -25.137 1.00 87.62 92 ILE A O 1
ATOM 758 N N . SER A 1 93 ? 0.452 -4.599 -24.635 1.00 88.81 93 SER A N 1
ATOM 759 C CA . SER A 1 93 ? -0.769 -3.929 -24.164 1.00 88.81 93 SER A CA 1
ATOM 760 C C . SER A 1 93 ? -0.564 -3.037 -22.935 1.00 88.81 93 SER A C 1
ATOM 762 O O . SER A 1 93 ? -1.313 -2.087 -22.732 1.00 88.81 93 SER A O 1
ATOM 764 N N . SER A 1 94 ? 0.428 -3.338 -22.101 1.00 88.69 94 SER A N 1
ATOM 765 C CA . SER A 1 94 ? 0.744 -2.619 -20.860 1.00 88.69 94 SER A CA 1
ATOM 766 C C . SER A 1 94 ? 2.032 -1.804 -20.966 1.00 88.69 94 SER A C 1
ATOM 768 O O . SER A 1 94 ? 2.397 -1.120 -20.011 1.00 88.69 94 SER A O 1
ATOM 770 N N . HIS A 1 95 ? 2.709 -1.847 -22.118 1.00 88.56 95 HIS A N 1
ATOM 771 C CA . HIS A 1 95 ? 4.019 -1.236 -22.329 1.00 88.56 95 HIS A CA 1
ATOM 772 C C . HIS A 1 95 ? 4.017 0.256 -21.997 1.00 88.56 95 HIS A C 1
ATOM 774 O O . HIS A 1 95 ? 4.816 0.707 -21.185 1.00 88.56 95 HIS A O 1
ATOM 780 N N . SER A 1 96 ? 3.088 1.032 -22.561 1.00 89.06 96 SER A N 1
ATOM 781 C CA . SER A 1 96 ? 3.015 2.479 -22.306 1.00 89.06 96 SER A CA 1
ATOM 782 C C . SER A 1 96 ? 2.788 2.798 -20.826 1.00 89.06 96 SER A C 1
ATOM 784 O O . SER A 1 96 ? 3.416 3.708 -20.285 1.00 89.06 96 SER A O 1
ATOM 786 N N . TYR A 1 97 ? 1.931 2.021 -20.161 1.00 90.06 97 TYR A N 1
ATOM 787 C CA . TYR A 1 97 ? 1.603 2.196 -18.751 1.00 90.06 97 TYR A CA 1
ATOM 788 C C . TYR A 1 97 ? 2.801 1.892 -17.849 1.00 90.06 97 TYR A C 1
ATOM 790 O O . TYR A 1 97 ? 3.176 2.730 -17.033 1.00 90.06 97 TYR A O 1
ATOM 798 N N . VAL A 1 98 ? 3.447 0.738 -18.040 1.00 88.75 98 VAL A N 1
ATOM 799 C CA . VAL A 1 98 ? 4.637 0.330 -17.279 1.00 88.75 98 VAL A CA 1
ATOM 800 C C . VAL A 1 98 ? 5.778 1.313 -17.499 1.00 88.75 98 VAL A C 1
ATOM 802 O O . VAL A 1 98 ? 6.426 1.725 -16.543 1.00 88.75 98 VAL A O 1
ATOM 805 N N . TYR A 1 99 ? 6.018 1.725 -18.744 1.00 88.94 99 TYR A N 1
ATOM 806 C CA . TYR A 1 99 ? 7.160 2.580 -19.045 1.00 88.94 99 TYR A CA 1
ATOM 807 C C . TYR A 1 99 ? 6.963 3.997 -18.523 1.00 88.94 99 TYR A C 1
ATOM 809 O O . TYR A 1 99 ? 7.917 4.612 -18.063 1.00 88.94 99 TYR A O 1
ATOM 817 N N . LYS A 1 100 ? 5.729 4.507 -18.532 1.00 88.00 100 LYS A N 1
ATOM 818 C CA . LYS A 1 100 ? 5.407 5.783 -17.893 1.00 88.00 100 LYS A CA 1
ATOM 819 C C . LYS A 1 100 ? 5.482 5.679 -16.368 1.00 88.00 100 LYS A C 1
ATOM 821 O O . LYS A 1 100 ? 6.123 6.515 -15.738 1.00 88.00 100 LYS A O 1
ATOM 826 N N . GLY A 1 101 ? 4.831 4.668 -15.790 1.00 85.19 101 GLY A N 1
ATOM 827 C CA . GLY A 1 101 ? 4.738 4.469 -14.340 1.00 85.19 101 GLY A CA 1
ATOM 828 C C . GLY A 1 101 ? 6.084 4.156 -13.694 1.00 85.19 101 GLY A C 1
ATOM 829 O O . GLY A 1 101 ? 6.326 4.507 -12.550 1.00 85.19 101 GLY A O 1
ATOM 830 N N . LEU A 1 102 ? 6.996 3.557 -14.450 1.00 86.31 102 LEU A N 1
ATOM 831 C CA . LEU A 1 102 ? 8.380 3.378 -14.062 1.00 86.31 102 LEU A CA 1
ATOM 832 C C . LEU A 1 102 ? 9.302 4.275 -14.886 1.00 86.31 102 LEU A C 1
ATOM 834 O O . LEU A 1 102 ? 10.378 3.831 -15.168 1.00 86.31 102 LEU A O 1
ATOM 838 N N . ASN A 1 103 ? 8.960 5.462 -15.385 1.00 84.38 103 ASN A N 1
ATOM 839 C CA . ASN A 1 103 ? 9.948 6.366 -16.030 1.00 84.38 103 ASN A CA 1
ATOM 840 C C . ASN A 1 103 ? 11.064 5.700 -16.913 1.00 84.38 103 ASN A C 1
ATOM 842 O O . ASN A 1 103 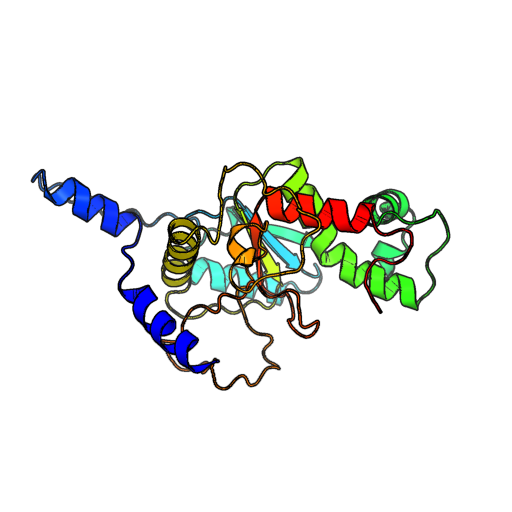? 12.257 6.012 -16.815 1.00 84.38 103 ASN A O 1
ATOM 846 N N . LEU A 1 104 ? 10.699 4.699 -17.718 1.00 84.19 104 LEU A N 1
ATOM 847 C CA . LEU A 1 104 ? 11.610 3.831 -18.461 1.00 84.19 104 LEU A CA 1
ATOM 848 C C . LEU A 1 104 ? 11.877 4.429 -19.840 1.00 84.19 104 LEU A C 1
ATOM 850 O O . LEU A 1 104 ? 10.971 4.923 -20.513 1.00 84.19 104 LEU A O 1
ATOM 854 N N . LYS A 1 105 ? 13.110 4.291 -20.338 1.00 82.94 105 LYS A N 1
ATOM 855 C CA . LYS A 1 105 ? 13.385 4.488 -21.770 1.00 82.94 105 LYS A CA 1
ATOM 856 C C . LYS A 1 105 ? 12.655 3.432 -22.586 1.00 82.94 105 LYS A C 1
ATOM 858 O O . LYS A 1 105 ? 12.596 2.288 -22.157 1.00 82.94 105 LYS A O 1
ATOM 863 N N . ASN A 1 106 ? 12.208 3.788 -23.792 1.00 82.31 106 ASN A N 1
ATOM 864 C CA . ASN A 1 106 ? 11.540 2.889 -24.739 1.00 82.31 106 ASN A CA 1
ATOM 865 C C . ASN A 1 106 ? 12.499 1.831 -25.337 1.00 82.31 106 ASN A C 1
ATOM 867 O O . ASN A 1 106 ? 12.784 1.828 -26.531 1.00 82.31 106 ASN A O 1
ATOM 871 N N . LYS A 1 107 ? 13.066 0.978 -24.481 1.00 83.19 107 LYS A N 1
ATOM 872 C CA . LYS A 1 107 ? 13.942 -0.146 -24.810 1.00 83.19 107 LYS A CA 1
ATOM 873 C C . LYS A 1 107 ? 13.405 -1.410 -24.136 1.00 83.19 107 LYS A C 1
ATOM 875 O O . LYS A 1 107 ? 13.082 -1.327 -22.953 1.00 83.19 107 LYS A O 1
ATOM 880 N N . PRO A 1 108 ? 13.374 -2.563 -24.828 1.00 82.88 108 PRO A N 1
ATOM 881 C CA . PRO A 1 108 ? 12.923 -3.819 -24.240 1.00 82.88 108 PRO A CA 1
ATOM 882 C C . PRO A 1 108 ? 13.666 -4.158 -22.944 1.00 82.88 108 PRO A C 1
ATOM 884 O O . PRO A 1 108 ? 14.894 -4.064 -22.877 1.00 82.88 108 PRO A O 1
ATOM 887 N N . LEU A 1 109 ? 12.917 -4.584 -21.928 1.00 84.38 109 LEU A N 1
ATOM 888 C CA . LEU A 1 109 ? 13.472 -5.020 -20.650 1.00 84.38 109 LEU A CA 1
ATOM 889 C C . LEU A 1 109 ? 14.101 -6.409 -20.797 1.00 84.38 109 LEU A C 1
ATOM 891 O O . LEU A 1 109 ? 13.462 -7.337 -21.296 1.00 84.38 109 LEU A O 1
ATOM 895 N N . ASN A 1 110 ? 15.325 -6.587 -20.302 1.00 86.88 110 ASN A N 1
ATOM 896 C CA . ASN A 1 110 ? 15.927 -7.916 -20.176 1.00 86.88 110 ASN A CA 1
ATOM 897 C C . ASN A 1 110 ? 15.244 -8.740 -19.058 1.00 86.88 110 ASN A C 1
ATOM 899 O O . ASN A 1 110 ? 14.499 -8.203 -18.238 1.00 86.88 110 ASN A O 1
ATOM 903 N N . LYS A 1 111 ? 15.516 -10.052 -18.967 1.00 84.56 111 LYS A N 1
ATOM 904 C CA . LYS A 1 111 ? 14.868 -10.946 -17.977 1.00 84.56 111 LYS A CA 1
ATOM 905 C C . LYS A 1 111 ? 15.007 -10.469 -16.522 1.00 84.56 111 LYS A C 1
ATOM 907 O O . LYS A 1 111 ? 14.082 -10.639 -15.729 1.00 84.56 111 LYS A O 1
ATOM 912 N N . GLN A 1 112 ? 16.145 -9.881 -16.151 1.00 84.38 112 GLN A N 1
ATOM 913 C CA . GLN A 1 112 ? 16.362 -9.361 -14.799 1.00 84.38 112 GLN A CA 1
ATOM 914 C C . GLN A 1 112 ? 15.535 -8.091 -14.557 1.00 84.38 112 GLN A C 1
ATOM 916 O O . GLN A 1 112 ? 14.893 -7.961 -13.515 1.00 84.38 112 GLN A O 1
ATOM 921 N N . GLN A 1 113 ? 15.489 -7.186 -15.535 1.00 84.50 113 GLN A N 1
ATOM 922 C CA . GLN A 1 113 ? 14.669 -5.976 -15.497 1.00 84.50 113 GLN A CA 1
ATOM 923 C C . GLN A 1 113 ? 13.170 -6.294 -15.483 1.00 84.50 113 GLN A C 1
ATOM 925 O O . GLN A 1 113 ? 12.426 -5.648 -14.756 1.00 84.50 113 GLN A O 1
ATOM 930 N N . GLN A 1 114 ? 12.722 -7.329 -16.197 1.00 84.12 114 GLN A N 1
ATOM 931 C CA . GLN A 1 114 ? 11.332 -7.797 -16.157 1.00 84.12 114 GLN A CA 1
ATOM 932 C C . GLN A 1 114 ? 10.928 -8.271 -14.753 1.00 84.12 114 GLN A C 1
ATOM 934 O O . GLN A 1 114 ? 9.843 -7.943 -14.277 1.00 84.12 114 GLN A O 1
ATOM 939 N N . ARG A 1 115 ? 11.813 -8.996 -14.050 1.00 81.94 115 ARG A N 1
ATOM 940 C CA . ARG A 1 115 ? 11.579 -9.392 -12.649 1.00 81.94 115 ARG A CA 1
ATOM 941 C C . ARG A 1 115 ? 11.484 -8.173 -11.730 1.00 81.94 115 ARG A C 1
ATOM 943 O O . ARG A 1 115 ? 10.566 -8.102 -10.919 1.00 81.94 115 ARG A O 1
ATOM 950 N N . LYS A 1 116 ? 12.394 -7.204 -11.884 1.00 81.25 116 LYS A N 1
ATOM 951 C CA . LYS A 1 116 ? 12.357 -5.940 -11.128 1.00 81.25 116 LYS A CA 1
ATOM 952 C C . LYS A 1 116 ? 11.087 -5.134 -11.426 1.00 81.25 116 LYS A C 1
ATOM 954 O O . LYS A 1 116 ? 10.481 -4.619 -10.497 1.00 81.25 116 LYS A O 1
ATOM 959 N N . CYS A 1 117 ? 10.647 -5.090 -12.684 1.00 85.00 117 CYS A N 1
ATOM 960 C CA . CYS A 1 117 ? 9.391 -4.456 -13.082 1.00 85.00 117 CYS A CA 1
ATOM 961 C C . CYS A 1 117 ? 8.201 -5.077 -12.352 1.00 85.00 117 CYS A C 1
ATOM 963 O O . CYS A 1 117 ? 7.420 -4.348 -11.754 1.00 85.00 117 CYS A O 1
ATOM 965 N N . ALA A 1 118 ? 8.088 -6.410 -12.343 1.00 84.56 118 ALA A N 1
ATOM 966 C CA . ALA A 1 118 ? 6.965 -7.088 -11.698 1.00 84.56 118 ALA A CA 1
ATOM 967 C C . ALA A 1 118 ? 6.894 -6.775 -10.194 1.00 84.56 118 ALA A C 1
ATOM 969 O O . ALA A 1 118 ? 5.809 -6.610 -9.643 1.00 84.56 118 ALA A O 1
ATOM 970 N N . LEU A 1 119 ? 8.053 -6.646 -9.539 1.00 80.12 119 LEU A N 1
ATOM 971 C CA . LEU A 1 119 ? 8.144 -6.260 -8.131 1.00 80.12 119 LEU A CA 1
ATOM 972 C C . LEU A 1 119 ? 7.812 -4.780 -7.900 1.00 80.12 119 LEU A C 1
ATOM 974 O O . LEU A 1 119 ? 7.067 -4.473 -6.976 1.00 80.12 119 LEU A O 1
ATOM 978 N N . ALA A 1 120 ? 8.330 -3.870 -8.728 1.00 80.69 120 ALA A N 1
ATOM 979 C CA . ALA A 1 120 ? 8.104 -2.432 -8.582 1.00 80.69 120 ALA A CA 1
ATOM 980 C C . ALA A 1 120 ? 6.657 -2.033 -8.918 1.00 80.69 120 ALA A C 1
ATOM 982 O O . ALA A 1 120 ? 5.999 -1.337 -8.143 1.00 80.69 120 ALA A O 1
ATOM 983 N N . MET A 1 121 ? 6.128 -2.533 -10.038 1.00 86.31 121 MET A N 1
ATOM 984 C CA . MET A 1 121 ? 4.765 -2.235 -10.482 1.00 86.31 121 MET A CA 1
ATOM 985 C C . MET A 1 121 ? 3.696 -2.771 -9.540 1.00 86.31 121 MET A C 1
ATOM 987 O O . MET A 1 121 ? 2.609 -2.213 -9.514 1.00 86.31 121 MET A O 1
ATOM 991 N N . LYS A 1 122 ? 4.008 -3.794 -8.734 1.00 82.56 122 LYS A N 1
ATOM 992 C CA . LYS A 1 122 ? 3.104 -4.354 -7.719 1.00 82.56 122 LYS A CA 1
ATOM 993 C C . LYS A 1 122 ? 2.526 -3.306 -6.763 1.00 82.56 122 LYS A C 1
ATOM 995 O O . LYS A 1 122 ? 1.463 -3.537 -6.203 1.00 82.56 122 LYS A O 1
ATOM 1000 N N . HIS A 1 123 ? 3.262 -2.227 -6.514 1.00 85.06 123 HIS A N 1
ATOM 1001 C CA . HIS A 1 123 ? 2.834 -1.165 -5.610 1.00 85.06 123 HIS A CA 1
ATOM 1002 C C . HIS A 1 123 ? 2.765 0.199 -6.295 1.00 85.06 123 HIS A C 1
ATOM 1004 O O . HIS A 1 123 ? 1.948 1.028 -5.898 1.00 85.06 123 HIS A O 1
ATOM 1010 N N . ALA A 1 124 ? 3.595 0.437 -7.318 1.00 87.94 124 ALA A N 1
ATOM 1011 C CA . ALA A 1 124 ? 3.626 1.720 -8.008 1.00 87.94 124 ALA A CA 1
ATOM 1012 C C . ALA A 1 124 ? 2.260 2.090 -8.604 1.00 87.94 124 ALA A C 1
ATOM 1014 O O . ALA A 1 124 ? 1.850 3.240 -8.490 1.00 87.94 124 ALA A O 1
ATOM 1015 N N . ASP A 1 125 ? 1.527 1.129 -9.173 1.00 89.00 125 ASP A N 1
ATOM 1016 C CA . ASP A 1 125 ? 0.191 1.361 -9.735 1.00 89.00 125 ASP A CA 1
ATOM 1017 C C . ASP A 1 125 ? -0.797 1.949 -8.711 1.00 89.00 125 ASP A C 1
ATOM 1019 O O . ASP A 1 125 ? -1.489 2.930 -8.991 1.00 89.00 125 ASP A O 1
ATOM 1023 N N . VAL A 1 126 ? -0.802 1.411 -7.492 1.00 92.56 126 VAL A N 1
ATOM 1024 C CA . VAL A 1 126 ? -1.598 1.912 -6.370 1.00 92.56 126 VAL A CA 1
ATOM 1025 C C . VAL A 1 126 ? -1.107 3.279 -5.910 1.00 92.56 126 VAL A C 1
ATOM 1027 O O . VAL A 1 126 ? -1.922 4.134 -5.570 1.00 92.56 126 VAL A O 1
ATOM 1030 N N . TRP A 1 127 ? 0.207 3.517 -5.900 1.00 92.06 127 TRP A N 1
ATOM 1031 C CA . TRP A 1 127 ? 0.761 4.816 -5.509 1.00 92.06 127 TRP A CA 1
ATOM 1032 C C . TRP A 1 127 ? 0.3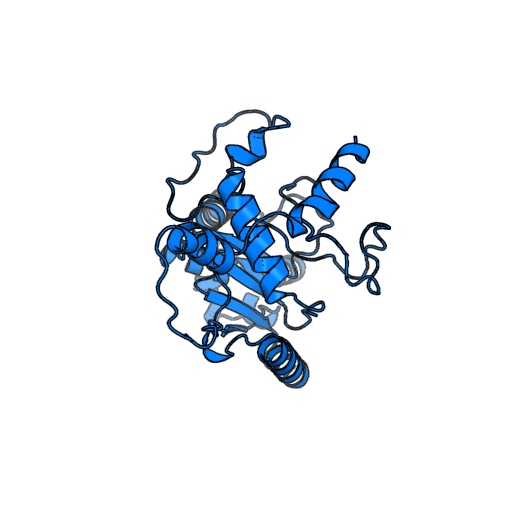35 5.921 -6.472 1.00 92.06 127 TRP A C 1
ATOM 1034 O O . TRP A 1 127 ? -0.099 6.977 -6.014 1.00 92.06 127 TRP A O 1
ATOM 1044 N N . TYR A 1 128 ? 0.394 5.666 -7.782 1.00 92.88 128 TYR A N 1
ATOM 1045 C CA . TYR A 1 128 ? -0.124 6.596 -8.785 1.00 92.88 128 TYR A CA 1
ATOM 1046 C C . TYR A 1 128 ? -1.596 6.897 -8.537 1.00 92.88 128 TYR A C 1
ATOM 1048 O O . TYR A 1 128 ? -1.963 8.065 -8.462 1.00 92.88 128 TYR A O 1
ATOM 1056 N N . GLU A 1 129 ? -2.429 5.878 -8.320 1.00 94.31 129 GLU A N 1
ATOM 1057 C CA . GLU A 1 129 ? -3.849 6.116 -8.066 1.00 94.31 129 GLU A CA 1
ATOM 1058 C C . GLU A 1 129 ? -4.097 6.930 -6.788 1.00 94.31 129 GLU A C 1
ATOM 1060 O O . GLU A 1 129 ? -4.883 7.879 -6.808 1.00 94.31 129 GLU A O 1
ATOM 1065 N N . ILE A 1 130 ? -3.445 6.577 -5.676 1.00 94.56 130 ILE A N 1
ATOM 1066 C CA . ILE A 1 130 ? -3.594 7.291 -4.401 1.00 94.56 130 ILE A CA 1
ATOM 1067 C C . ILE A 1 130 ? -3.191 8.763 -4.561 1.00 94.56 130 ILE A C 1
ATOM 1069 O O . ILE A 1 130 ? -3.888 9.641 -4.045 1.00 94.56 130 ILE A O 1
ATOM 1073 N N . ALA A 1 131 ? -2.105 9.034 -5.289 1.00 92.31 131 ALA A N 1
ATOM 1074 C CA . ALA A 1 131 ? -1.631 10.385 -5.565 1.00 92.31 131 ALA A CA 1
ATOM 1075 C C . ALA A 1 131 ? -2.598 11.160 -6.480 1.00 92.31 131 ALA A C 1
ATOM 1077 O O . ALA A 1 131 ? -3.058 12.243 -6.118 1.00 92.31 131 ALA A O 1
ATOM 1078 N N . GLU A 1 132 ? -2.967 10.587 -7.628 1.00 94.56 132 GLU A N 1
ATOM 1079 C CA . GLU A 1 132 ? -3.825 11.221 -8.637 1.00 94.56 132 GLU A CA 1
ATOM 1080 C C . GLU A 1 132 ? -5.234 11.503 -8.105 1.00 94.56 132 GLU A C 1
ATOM 1082 O O . GLU A 1 132 ? -5.777 12.591 -8.307 1.00 94.56 132 GLU A O 1
ATOM 1087 N N . ARG A 1 133 ? -5.819 10.544 -7.377 1.00 95.06 133 ARG A N 1
ATOM 1088 C CA . ARG A 1 133 ? -7.158 10.674 -6.780 1.00 95.06 133 ARG A CA 1
ATOM 1089 C C . ARG A 1 133 ? -7.149 11.379 -5.427 1.00 95.06 133 ARG A C 1
ATOM 1091 O O . ARG A 1 133 ? -8.213 11.556 -4.841 1.00 95.06 133 ARG A O 1
ATOM 1098 N N . LYS A 1 134 ? -5.972 11.775 -4.929 1.00 94.19 134 LYS A N 1
ATOM 1099 C CA . LYS A 1 134 ? -5.780 12.427 -3.626 1.00 94.19 134 LYS A CA 1
ATOM 1100 C C . LYS A 1 134 ? -6.452 11.663 -2.478 1.00 94.19 134 LYS A C 1
ATOM 1102 O O . LYS A 1 134 ? -7.075 12.273 -1.613 1.00 94.19 134 LYS A O 1
ATOM 1107 N N . ILE A 1 135 ? -6.320 10.335 -2.465 1.00 94.00 135 ILE A N 1
ATOM 1108 C CA . ILE A 1 135 ? -6.899 9.490 -1.411 1.00 94.00 135 ILE A CA 1
ATOM 1109 C C . ILE A 1 135 ? -6.246 9.862 -0.067 1.00 94.00 135 ILE A C 1
ATOM 1111 O O . ILE A 1 135 ? -5.022 9.736 0.041 1.00 94.00 135 ILE A O 1
ATOM 1115 N N . PRO A 1 136 ? -7.008 10.323 0.946 1.00 93.62 136 PRO A N 1
ATOM 1116 C CA . PRO A 1 136 ? -6.423 10.813 2.194 1.00 93.62 136 PRO A CA 1
ATOM 1117 C C . PRO A 1 136 ? -5.596 9.752 2.916 1.00 93.62 136 PRO A C 1
ATOM 1119 O O . PRO A 1 136 ? -4.446 10.017 3.279 1.00 93.62 136 PRO A O 1
ATOM 1122 N N . LEU A 1 137 ? -6.152 8.547 3.071 1.00 94.06 137 LEU A N 1
ATOM 1123 C CA . LEU A 1 137 ? -5.445 7.411 3.644 1.00 94.06 137 LEU A CA 1
ATOM 1124 C C . LEU A 1 137 ? -5.872 6.088 2.989 1.00 94.06 137 LEU A C 1
ATOM 1126 O O . LEU A 1 137 ? -7.013 5.638 3.111 1.00 94.06 137 LEU A O 1
ATOM 1130 N N . GLY A 1 138 ? -4.926 5.434 2.314 1.00 94.44 138 GLY A N 1
ATOM 1131 C CA . GLY A 1 138 ? -5.089 4.094 1.756 1.00 94.44 138 GLY A CA 1
ATOM 1132 C C . GLY A 1 138 ? -4.431 3.025 2.626 1.00 94.44 138 GLY A C 1
ATOM 1133 O O . GLY A 1 138 ? -3.316 3.220 3.109 1.00 94.44 138 GLY A O 1
ATOM 1134 N N . LEU A 1 139 ? -5.096 1.877 2.779 1.00 94.44 139 LEU A N 1
ATOM 1135 C CA . LEU A 1 139 ? -4.496 0.645 3.298 1.00 94.44 139 LEU A CA 1
ATOM 1136 C C . LEU A 1 139 ? -4.168 -0.275 2.125 1.00 94.44 139 LEU A C 1
ATOM 1138 O O . LEU A 1 139 ? -5.065 -0.664 1.383 1.00 94.44 139 LEU A O 1
ATOM 1142 N N . ILE A 1 140 ? -2.900 -0.635 1.967 1.00 93.31 140 ILE A N 1
ATOM 1143 C CA . ILE A 1 140 ? -2.435 -1.563 0.940 1.00 93.31 140 ILE A CA 1
ATOM 1144 C C . ILE A 1 140 ? -2.114 -2.889 1.622 1.00 93.31 140 ILE A C 1
ATOM 1146 O O . ILE A 1 140 ? -1.405 -2.894 2.626 1.00 93.31 140 ILE A O 1
ATOM 1150 N N . LEU A 1 141 ? -2.631 -3.993 1.083 1.00 92.31 141 LEU A N 1
ATOM 1151 C CA . LEU A 1 141 ? -2.451 -5.358 1.579 1.00 92.31 141 LEU A CA 1
ATOM 1152 C C . LEU A 1 141 ? -2.041 -6.298 0.442 1.00 92.31 141 LEU A C 1
ATOM 1154 O O . LEU A 1 141 ? -2.408 -6.088 -0.713 1.00 92.31 141 LEU A O 1
ATOM 1158 N N . GLU A 1 142 ? -1.354 -7.379 0.779 1.00 89.44 142 GLU A N 1
ATOM 1159 C CA . GLU A 1 142 ? -1.232 -8.572 -0.060 1.00 89.44 142 GLU A CA 1
ATOM 1160 C C . GLU A 1 142 ? -2.307 -9.616 0.271 1.00 89.44 142 GLU A C 1
ATOM 1162 O O . GLU A 1 142 ? -2.963 -9.564 1.315 1.00 89.44 142 GLU A O 1
ATOM 1167 N N . ASP A 1 143 ? -2.492 -10.577 -0.635 1.00 88.00 143 ASP A N 1
ATOM 1168 C CA . ASP A 1 143 ? -3.498 -11.640 -0.514 1.00 88.00 143 ASP A CA 1
ATOM 1169 C C . ASP A 1 143 ? -3.256 -12.671 0.596 1.00 88.00 143 ASP A C 1
ATOM 1171 O O . ASP A 1 143 ? -4.132 -13.493 0.867 1.00 88.00 143 ASP A O 1
ATOM 1175 N N . ASP A 1 144 ? -2.102 -12.618 1.257 1.00 85.69 144 ASP A N 1
ATOM 1176 C CA . ASP A 1 144 ? -1.709 -13.498 2.356 1.00 85.69 144 ASP A CA 1
ATOM 1177 C C . ASP A 1 144 ? -1.800 -12.833 3.739 1.00 85.69 144 ASP A C 1
ATOM 1179 O O . ASP A 1 144 ? -1.317 -13.384 4.732 1.00 85.69 144 ASP A O 1
ATOM 1183 N N . ALA A 1 145 ? -2.453 -11.670 3.833 1.00 86.00 145 ALA A N 1
ATOM 1184 C CA . ALA A 1 145 ? -2.625 -10.958 5.092 1.00 86.00 145 ALA A CA 1
ATOM 1185 C C . ALA A 1 145 ? -3.432 -11.775 6.123 1.00 86.00 145 ALA A C 1
ATOM 1187 O O . ALA A 1 145 ? -4.552 -12.227 5.870 1.00 86.00 145 ALA A O 1
ATOM 1188 N N . ILE A 1 146 ? -2.876 -11.901 7.332 1.00 84.25 146 ILE A N 1
ATOM 1189 C CA . ILE A 1 146 ? -3.520 -12.538 8.486 1.00 84.25 146 ILE A CA 1
ATOM 1190 C C . ILE A 1 146 ? -3.747 -11.479 9.563 1.00 84.25 146 ILE A C 1
ATOM 1192 O O . ILE A 1 146 ? -2.819 -10.783 9.973 1.00 84.25 146 ILE A O 1
ATOM 1196 N N . PHE A 1 147 ? -4.979 -11.389 10.060 1.00 84.31 147 PHE A N 1
ATOM 1197 C CA . PHE A 1 147 ? -5.356 -10.418 11.084 1.00 84.31 147 PHE A CA 1
ATOM 1198 C C . PHE A 1 147 ? -5.346 -11.040 12.475 1.00 84.31 147 PHE A C 1
ATOM 1200 O O . PHE A 1 147 ? -5.872 -12.132 12.696 1.00 84.31 147 PHE A O 1
ATOM 1207 N N . VAL A 1 148 ? -4.777 -10.307 13.427 1.00 81.25 148 VAL A N 1
ATOM 1208 C CA . VAL A 1 148 ? -4.827 -10.649 14.852 1.00 81.25 148 VAL A CA 1
ATOM 1209 C C . VAL A 1 148 ? -6.225 -10.385 15.437 1.00 81.25 148 VAL A C 1
ATOM 1211 O O . VAL A 1 148 ? -6.996 -9.606 14.866 1.00 81.25 148 VAL A O 1
ATOM 1214 N N . PRO A 1 149 ? -6.577 -10.981 16.591 1.00 80.50 149 PRO A N 1
ATOM 1215 C CA . PRO A 1 149 ? -7.792 -10.614 17.315 1.00 80.50 149 PRO A CA 1
ATOM 1216 C C . PRO A 1 149 ? -7.856 -9.108 17.600 1.00 80.50 149 PRO A C 1
ATOM 1218 O O . PRO A 1 149 ? -6.835 -8.487 17.919 1.00 80.50 149 PRO A O 1
ATOM 1221 N N . PHE A 1 150 ? -9.061 -8.538 17.495 1.00 81.12 150 PHE A N 1
ATOM 1222 C CA . PHE A 1 150 ? -9.329 -7.104 17.676 1.00 81.12 150 PHE A CA 1
ATOM 1223 C C . PHE A 1 150 ? -8.523 -6.195 16.733 1.00 81.12 150 PHE A C 1
ATOM 1225 O O . PHE A 1 150 ? -8.237 -5.046 17.068 1.00 81.12 150 PHE A O 1
ATOM 1232 N N 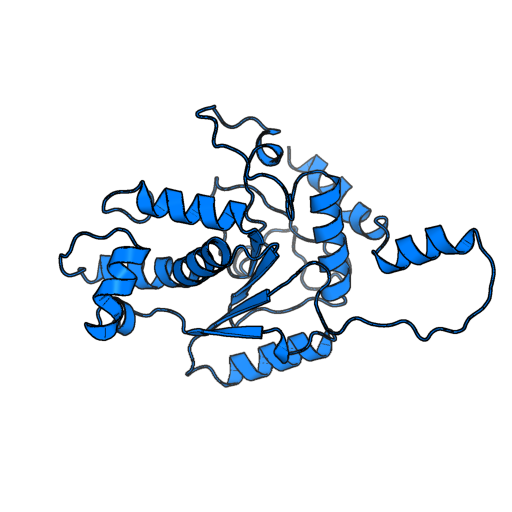. PHE A 1 151 ? -8.147 -6.693 15.546 1.00 85.50 151 PHE A N 1
ATOM 1233 C CA . PHE A 1 151 ? -7.338 -5.939 14.586 1.00 85.50 151 PHE A CA 1
ATOM 1234 C C . PHE A 1 151 ? -7.938 -4.565 14.293 1.00 85.50 151 PHE A C 1
ATOM 1236 O O . PHE A 1 151 ? -7.236 -3.569 14.399 1.00 85.50 151 PHE A O 1
ATOM 1243 N N . LYS A 1 152 ? -9.236 -4.503 13.982 1.00 86.62 152 LYS A N 1
ATOM 1244 C CA . LYS A 1 152 ? -9.922 -3.253 13.626 1.00 86.62 152 LYS A CA 1
ATOM 1245 C C . LYS A 1 152 ? -9.784 -2.171 14.698 1.00 86.62 152 LYS A C 1
ATOM 1247 O O . LYS A 1 152 ? -9.530 -1.016 14.370 1.00 86.62 152 LYS A O 1
ATOM 1252 N N . GLU A 1 153 ? -9.917 -2.554 15.963 1.00 82.62 153 GLU A N 1
ATOM 1253 C CA . GLU A 1 153 ? -9.781 -1.645 17.097 1.00 82.62 153 GLU A CA 1
ATOM 1254 C C . GLU A 1 153 ? -8.332 -1.179 17.265 1.00 82.62 153 GLU A C 1
ATOM 1256 O O . GLU A 1 153 ? -8.055 0.020 17.256 1.00 82.62 153 GLU A O 1
ATOM 1261 N N . LYS A 1 154 ? -7.392 -2.129 17.343 1.00 83.00 154 LYS A N 1
ATOM 1262 C CA . LYS A 1 154 ? -5.956 -1.846 17.483 1.00 83.00 154 LYS A CA 1
ATOM 1263 C C . LYS A 1 154 ? -5.447 -0.945 16.366 1.00 83.00 154 LYS A C 1
ATOM 1265 O O . LYS A 1 154 ? -4.675 -0.023 16.603 1.00 83.00 154 LYS A O 1
ATOM 1270 N N . PHE A 1 155 ? -5.906 -1.212 15.151 1.00 86.94 155 PHE A N 1
ATOM 1271 C CA . PHE A 1 155 ? -5.558 -0.468 13.956 1.00 86.94 155 PHE A CA 1
ATOM 1272 C C . PHE A 1 155 ? -6.097 0.966 14.001 1.00 86.94 155 PHE A C 1
ATOM 1274 O O . PHE A 1 155 ? -5.357 1.902 13.706 1.00 86.94 155 PHE A O 1
ATOM 1281 N N . ALA A 1 156 ? -7.343 1.162 14.446 1.00 87.31 156 ALA A N 1
ATOM 1282 C CA . ALA A 1 156 ? -7.911 2.495 14.631 1.00 87.31 156 ALA A CA 1
ATOM 1283 C C . ALA A 1 156 ? -7.158 3.296 15.705 1.00 87.31 156 ALA A C 1
ATOM 1285 O O . ALA A 1 156 ? -6.803 4.448 15.452 1.00 87.31 156 ALA A O 1
ATOM 1286 N N . ARG A 1 157 ? -6.854 2.682 16.863 1.00 83.56 157 ARG A N 1
ATOM 1287 C CA . ARG A 1 157 ? -6.048 3.322 17.921 1.00 83.56 157 ARG A CA 1
ATOM 1288 C C . ARG A 1 157 ? -4.665 3.699 17.392 1.00 83.56 157 ARG A C 1
ATOM 1290 O O . ARG A 1 157 ? -4.248 4.834 17.558 1.00 83.56 157 ARG A O 1
ATOM 1297 N N . MET A 1 158 ? -4.000 2.800 16.663 1.00 84.44 158 MET A N 1
ATOM 1298 C CA . MET A 1 158 ? -2.694 3.061 16.050 1.00 84.44 158 MET A CA 1
ATOM 1299 C C . MET A 1 158 ? -2.720 4.249 15.070 1.00 84.44 158 MET A C 1
ATOM 1301 O O . MET A 1 158 ? -1.821 5.089 15.109 1.00 84.44 158 MET A O 1
ATOM 1305 N N . ILE A 1 159 ? -3.731 4.348 14.198 1.00 87.25 159 ILE A N 1
ATOM 1306 C CA . ILE A 1 159 ? -3.863 5.488 13.274 1.00 87.25 159 ILE A CA 1
ATOM 1307 C C . ILE A 1 159 ? -4.118 6.779 14.046 1.00 87.25 159 ILE A C 1
ATOM 1309 O O . ILE A 1 159 ? -3.430 7.772 13.820 1.00 87.25 159 ILE A O 1
ATOM 1313 N N . TYR A 1 160 ? -5.076 6.758 14.974 1.00 85.31 160 TYR A N 1
ATOM 1314 C CA . TYR A 1 160 ? -5.382 7.903 15.827 1.00 85.31 160 TYR A CA 1
ATOM 1315 C C . TYR A 1 160 ? -4.130 8.388 16.562 1.00 85.31 160 TYR A C 1
ATOM 1317 O O . TYR A 1 160 ? -3.867 9.592 16.623 1.00 85.31 160 TYR A O 1
ATOM 1325 N N . THR A 1 161 ? -3.319 7.438 17.036 1.00 81.38 161 THR A N 1
ATOM 1326 C CA . THR A 1 161 ? -2.037 7.701 17.665 1.00 81.38 161 THR A CA 1
ATOM 1327 C C . THR A 1 161 ? -1.075 8.424 16.751 1.00 81.38 161 THR A C 1
ATOM 1329 O O . THR A 1 161 ? -0.535 9.464 17.126 1.00 81.38 161 THR A O 1
ATOM 1332 N N . ALA A 1 162 ? -0.885 7.885 15.550 1.00 82.12 162 ALA A N 1
ATOM 1333 C CA . ALA A 1 162 ? 0.010 8.467 14.571 1.00 82.12 162 ALA A CA 1
ATOM 1334 C C . ALA A 1 162 ? -0.434 9.885 14.175 1.00 82.12 162 ALA A C 1
ATOM 1336 O O . ALA A 1 162 ? 0.410 10.756 13.997 1.00 82.12 162 ALA A O 1
ATOM 1337 N N . ILE A 1 163 ? -1.740 10.150 14.089 1.00 84.88 163 ILE A N 1
ATOM 1338 C CA . ILE A 1 163 ? -2.254 11.499 13.814 1.00 84.88 163 ILE A CA 1
ATOM 1339 C C . ILE A 1 163 ? -1.906 12.458 14.956 1.00 84.88 163 ILE A C 1
ATOM 1341 O O . ILE A 1 163 ? -1.334 13.519 14.717 1.00 84.88 163 ILE A O 1
ATOM 1345 N N . HIS A 1 164 ? -2.206 12.079 16.200 1.00 83.00 164 HIS A N 1
ATOM 1346 C CA . HIS A 1 164 ? -2.021 12.952 17.363 1.00 83.00 164 HIS A CA 1
ATOM 1347 C C . HIS A 1 164 ? -0.557 13.238 17.689 1.00 83.00 164 HIS A C 1
ATOM 1349 O O . HIS A 1 164 ? -0.241 14.324 18.164 1.00 83.00 164 HIS A O 1
ATOM 1355 N N . SER A 1 165 ? 0.347 12.297 17.415 1.00 78.00 165 SER A N 1
ATOM 1356 C CA . SER A 1 165 ? 1.786 12.528 17.566 1.00 78.00 165 SER A CA 1
ATOM 1357 C C . SER A 1 165 ? 2.402 13.323 16.409 1.00 78.00 165 SER A C 1
ATOM 1359 O O . SER A 1 165 ? 3.598 13.602 16.435 1.00 78.00 165 SER A O 1
ATOM 1361 N N . GLY A 1 166 ? 1.620 13.655 15.374 1.00 77.75 166 GLY A N 1
ATOM 1362 C CA . GLY A 1 166 ? 2.111 14.284 14.148 1.00 77.75 166 GLY A CA 1
ATOM 1363 C C . GLY A 1 166 ? 2.834 13.325 13.193 1.00 77.75 166 GLY A C 1
ATOM 1364 O O . GLY A 1 166 ? 3.345 13.771 12.166 1.00 77.75 166 GLY A O 1
ATOM 1365 N N . ALA A 1 167 ? 2.853 12.020 13.493 1.00 75.56 167 ALA A N 1
ATOM 1366 C CA . ALA A 1 167 ? 3.465 10.974 12.663 1.00 75.56 167 ALA A CA 1
ATOM 1367 C C . ALA A 1 167 ? 2.684 10.671 11.394 1.00 75.56 167 ALA A C 1
ATOM 1369 O O . ALA A 1 167 ? 3.237 10.109 10.458 1.00 75.56 167 ALA A O 1
ATOM 1370 N N . LEU A 1 168 ? 1.398 11.000 11.357 1.00 82.81 168 LEU A N 1
ATOM 1371 C CA . LEU A 1 168 ? 0.542 10.819 10.200 1.00 82.81 168 LEU A CA 1
ATOM 1372 C C . LEU A 1 168 ? -0.268 12.088 9.974 1.00 82.81 168 LEU A C 1
ATOM 1374 O O . LEU A 1 168 ? -1.097 12.472 10.791 1.00 82.81 168 LEU A O 1
ATOM 1378 N N . ARG A 1 169 ? -0.057 12.728 8.829 1.00 83.50 169 ARG A N 1
ATOM 1379 C CA . ARG A 1 169 ? -0.802 13.924 8.434 1.00 83.50 169 ARG A CA 1
ATOM 1380 C C . ARG A 1 169 ? -1.863 13.518 7.419 1.00 83.50 169 ARG A C 1
ATOM 1382 O O . ARG A 1 169 ? -1.535 13.216 6.274 1.00 83.50 169 ARG A O 1
ATOM 1389 N N . ILE A 1 170 ? -3.123 13.497 7.843 1.00 82.88 170 ILE A N 1
ATOM 1390 C CA . ILE A 1 170 ? -4.273 13.277 6.958 1.00 82.88 170 ILE A CA 1
ATOM 1391 C C . ILE A 1 170 ? -4.842 14.650 6.593 1.00 82.88 170 ILE A C 1
ATOM 1393 O O . ILE A 1 170 ? -5.007 15.492 7.471 1.00 82.88 170 ILE A O 1
ATOM 1397 N N . ASN A 1 171 ? -5.105 14.897 5.306 1.00 79.62 171 ASN A N 1
ATOM 1398 C CA . ASN A 1 171 ? -5.632 16.171 4.781 1.00 79.62 171 ASN A CA 1
ATOM 1399 C C . ASN A 1 171 ? -4.757 17.419 5.032 1.00 79.62 171 ASN A C 1
ATOM 1401 O O . ASN A 1 171 ? -5.210 18.543 4.824 1.00 79.62 171 ASN A O 1
ATOM 1405 N N . GLY A 1 172 ? -3.507 17.240 5.462 1.00 73.25 172 GLY A N 1
ATOM 1406 C CA . GLY A 1 172 ? -2.548 18.327 5.648 1.00 73.25 172 GLY A CA 1
ATOM 1407 C C . GLY A 1 172 ? -1.805 18.699 4.364 1.00 73.25 172 GLY A C 1
ATOM 1408 O O . GLY A 1 172 ? -1.852 17.993 3.356 1.00 73.25 172 GLY A O 1
ATOM 1409 N N . THR A 1 173 ? -1.060 19.803 4.413 1.00 79.94 173 THR A N 1
ATOM 1410 C CA . THR A 1 173 ? -0.092 20.132 3.364 1.00 79.94 173 THR A CA 1
ATOM 1411 C C . THR A 1 173 ? 1.047 19.112 3.369 1.00 79.94 173 THR A C 1
ATOM 1413 O O . THR A 1 173 ? 1.588 18.760 4.422 1.00 79.94 173 THR A O 1
ATOM 1416 N N . CYS A 1 174 ? 1.414 18.624 2.182 1.00 81.12 174 CYS A N 1
ATOM 1417 C CA . CYS A 1 174 ? 2.510 17.672 2.048 1.00 81.12 174 CYS A CA 1
ATOM 1418 C C . CYS A 1 174 ? 3.809 18.292 2.560 1.00 81.12 174 CYS A C 1
ATOM 1420 O O . CYS A 1 174 ? 4.130 19.442 2.238 1.00 81.12 174 CYS A O 1
ATOM 1422 N N . ALA A 1 175 ? 4.575 17.521 3.330 1.00 74.69 175 ALA A N 1
ATOM 1423 C CA . ALA A 1 175 ? 5.890 17.962 3.751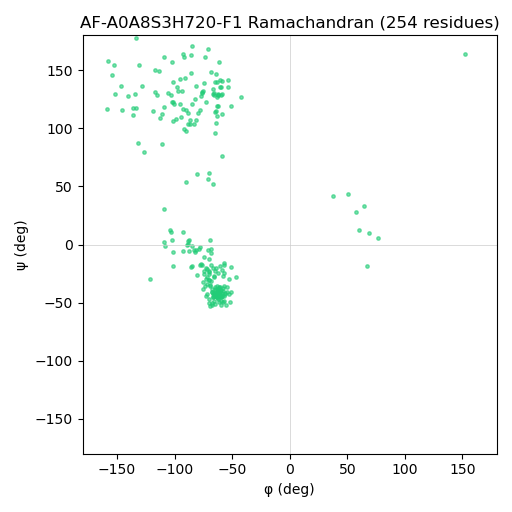 1.00 74.69 175 ALA A CA 1
ATOM 1424 C C . ALA A 1 175 ? 6.768 18.165 2.508 1.00 74.69 175 ALA A C 1
ATOM 1426 O O . ALA A 1 175 ? 6.834 17.295 1.632 1.00 74.69 175 ALA A O 1
ATOM 1427 N N . LYS A 1 176 ? 7.411 19.332 2.407 1.00 68.38 176 LYS A N 1
ATOM 1428 C CA . LYS A 1 176 ? 8.384 19.610 1.347 1.00 68.38 176 LYS A CA 1
ATOM 1429 C C . LYS A 1 176 ? 9.675 18.877 1.692 1.00 68.38 176 LYS A C 1
ATOM 1431 O O . LYS A 1 176 ? 10.153 19.020 2.815 1.00 68.38 176 LYS A O 1
ATOM 1436 N N . SER A 1 177 ? 10.254 18.137 0.746 1.00 58.09 177 SER A N 1
ATOM 1437 C CA . SER A 1 177 ? 11.577 17.548 0.961 1.00 58.09 177 SER A CA 1
ATOM 1438 C C . SER A 1 177 ? 12.588 18.678 1.137 1.00 58.09 177 SER A C 1
ATOM 1440 O O . SER A 1 177 ? 12.860 19.423 0.195 1.00 58.09 177 SER A O 1
ATOM 1442 N N . LYS A 1 178 ? 13.122 18.843 2.345 1.00 55.84 178 LYS A N 1
ATOM 1443 C CA . LYS A 1 178 ? 14.325 19.649 2.543 1.00 55.84 178 LYS A CA 1
ATOM 1444 C C . LYS A 1 178 ? 15.514 18.759 2.179 1.00 55.84 178 LYS A C 1
ATOM 1446 O O . LYS A 1 178 ? 15.539 17.600 2.577 1.00 55.84 178 LYS A O 1
ATOM 1451 N N . GLU A 1 179 ? 16.488 19.281 1.439 1.00 53.38 179 GLU A N 1
ATOM 1452 C CA . GLU A 1 179 ? 17.783 18.623 1.188 1.00 53.38 179 GLU A CA 1
ATOM 1453 C C . GLU A 1 179 ? 18.640 18.624 2.470 1.00 53.38 179 GLU A C 1
ATOM 1455 O O . GLU A 1 179 ? 19.715 19.216 2.518 1.00 53.38 179 GLU A O 1
ATOM 1460 N N . ARG A 1 180 ? 18.130 18.069 3.573 1.00 48.75 180 ARG A N 1
ATOM 1461 C CA . ARG A 1 180 ? 18.831 18.048 4.860 1.00 48.75 180 ARG A CA 1
ATOM 1462 C C . ARG A 1 180 ? 19.135 16.613 5.292 1.00 48.75 180 ARG A C 1
ATOM 1464 O O . ARG A 1 180 ? 18.408 15.698 4.913 1.00 48.75 180 ARG A O 1
ATOM 1471 N N . PRO A 1 181 ? 20.233 16.407 6.041 1.00 49.31 181 PRO A N 1
ATOM 1472 C CA . PRO A 1 181 ? 20.548 15.108 6.611 1.00 49.31 181 PRO A CA 1
ATOM 1473 C C . PRO A 1 181 ? 19.494 14.700 7.646 1.00 49.31 181 PRO A C 1
ATOM 1475 O O . PRO A 1 181 ? 19.038 15.525 8.441 1.00 49.31 181 PRO A O 1
ATOM 1478 N N . ILE A 1 182 ? 19.145 13.413 7.621 1.00 50.34 182 ILE A N 1
ATOM 1479 C CA . ILE A 1 182 ? 18.092 12.816 8.444 1.00 50.34 182 ILE A CA 1
ATOM 1480 C C . ILE A 1 182 ? 18.481 12.903 9.923 1.00 50.34 182 ILE A C 1
ATOM 1482 O O . ILE A 1 182 ? 19.450 12.273 10.338 1.00 50.34 182 ILE A O 1
ATOM 1486 N N . SER A 1 183 ? 17.735 13.682 10.713 1.00 49.69 183 SER A N 1
ATOM 1487 C CA . SER A 1 183 ? 17.857 13.706 12.182 1.00 49.69 183 SER A CA 1
ATOM 1488 C C . SER A 1 183 ? 16.884 12.718 12.838 1.00 49.69 183 SER A C 1
ATOM 1490 O O . SER A 1 183 ? 15.884 12.338 12.228 1.00 49.69 183 SER A O 1
ATOM 1492 N N . ASP A 1 184 ? 17.120 12.350 14.099 1.00 49.19 184 ASP A N 1
ATOM 1493 C CA . ASP A 1 184 ? 16.296 11.374 14.840 1.00 49.19 184 ASP A CA 1
ATOM 1494 C C . ASP A 1 184 ? 14.808 11.775 14.964 1.00 49.19 184 ASP A C 1
ATOM 1496 O O . ASP A 1 184 ? 13.935 10.918 15.105 1.00 49.19 184 ASP A O 1
ATOM 1500 N N . ASN A 1 185 ? 14.493 13.069 14.829 1.00 53.84 185 ASN A N 1
ATOM 1501 C CA . ASN A 1 185 ? 13.127 13.610 14.868 1.00 53.84 185 ASN A CA 1
ATOM 1502 C C . ASN A 1 185 ? 12.556 13.949 13.478 1.00 53.84 185 ASN A C 1
ATOM 1504 O O . ASN A 1 185 ? 11.444 14.467 13.370 1.00 53.84 185 ASN A O 1
ATOM 1508 N N . GLU A 1 186 ? 13.286 13.664 12.395 1.00 56.75 186 GLU A N 1
ATOM 1509 C CA . GLU A 1 186 ? 12.890 14.065 11.040 1.00 56.75 186 GLU A CA 1
ATOM 1510 C C . GLU A 1 186 ? 11.675 13.285 10.509 1.00 56.75 186 GLU A C 1
ATOM 1512 O O . GLU A 1 186 ? 11.050 13.702 9.538 1.00 56.75 186 GLU A O 1
ATOM 1517 N N . TRP A 1 187 ? 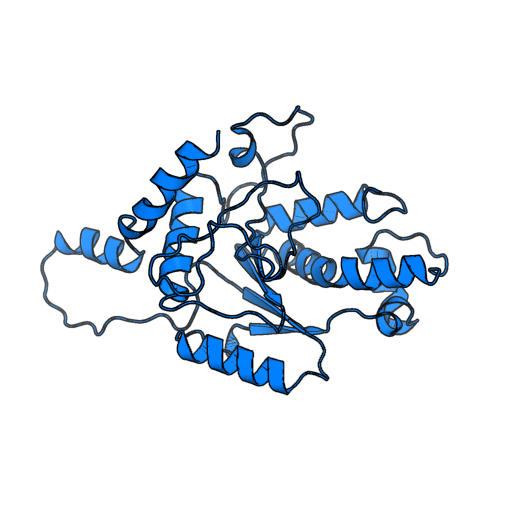11.262 12.196 11.167 1.00 58.88 187 TRP A N 1
ATOM 1518 C CA . TRP A 1 187 ? 10.056 11.453 10.783 1.00 58.88 187 TRP A CA 1
ATOM 1519 C C . TRP A 1 187 ? 8.789 12.322 10.793 1.00 58.88 187 TRP A C 1
ATOM 1521 O O . TRP A 1 187 ? 7.873 12.051 10.018 1.00 58.88 187 TRP A O 1
ATOM 1531 N N . ILE A 1 188 ? 8.750 13.380 11.615 1.00 62.59 188 ILE A N 1
ATOM 1532 C CA . ILE A 1 188 ? 7.646 14.351 11.648 1.00 62.59 188 ILE A CA 1
ATOM 1533 C C . ILE A 1 188 ? 7.629 15.200 10.373 1.00 62.59 188 ILE A C 1
ATOM 1535 O O . ILE A 1 188 ? 6.553 15.534 9.888 1.00 62.59 188 ILE A O 1
ATOM 1539 N N . ASP A 1 189 ? 8.791 15.533 9.811 1.00 63.44 189 ASP A N 1
ATOM 1540 C CA . ASP A 1 189 ? 8.953 16.416 8.647 1.00 63.44 189 ASP A CA 1
ATOM 1541 C C . ASP A 1 189 ? 8.991 15.666 7.308 1.00 63.44 189 ASP A C 1
ATOM 1543 O O . ASP A 1 189 ? 9.275 16.248 6.258 1.00 63.44 189 ASP A O 1
ATOM 1547 N N . GLN A 1 190 ? 8.667 14.376 7.318 1.00 67.69 190 GLN A N 1
ATOM 1548 C CA . GLN A 1 190 ? 8.574 13.547 6.125 1.00 67.69 190 GLN A CA 1
ATOM 1549 C C . GLN A 1 190 ? 7.117 13.185 5.823 1.00 67.69 190 GLN A C 1
ATOM 1551 O O . GLN A 1 190 ? 6.242 13.257 6.681 1.00 67.69 190 GLN A O 1
ATOM 1556 N N . ASN A 1 191 ? 6.850 12.771 4.582 1.00 74.88 191 ASN A N 1
ATOM 1557 C CA . ASN A 1 191 ? 5.598 12.100 4.233 1.00 74.88 191 ASN A CA 1
ATOM 1558 C C . ASN A 1 191 ? 5.805 10.590 4.471 1.00 74.88 191 ASN A C 1
ATOM 1560 O O . ASN A 1 191 ? 6.520 9.956 3.683 1.00 74.88 191 ASN A O 1
ATOM 1564 N N . PRO A 1 192 ? 5.274 10.009 5.565 1.00 73.88 192 PRO A N 1
ATOM 1565 C CA . PRO A 1 192 ? 5.650 8.669 5.985 1.00 73.88 192 PRO A CA 1
ATOM 1566 C C . PRO A 1 192 ? 4.821 7.600 5.279 1.00 73.88 192 PRO A C 1
ATOM 1568 O O . PRO A 1 192 ? 3.635 7.776 4.994 1.00 73.88 192 PRO A O 1
ATOM 1571 N N . MET A 1 193 ? 5.451 6.455 5.041 1.00 77.44 193 MET A N 1
ATOM 1572 C CA . MET A 1 193 ? 4.766 5.196 4.777 1.00 77.44 193 MET A CA 1
ATOM 1573 C C . MET A 1 193 ? 4.809 4.396 6.074 1.00 77.44 193 MET A C 1
ATOM 1575 O O . MET A 1 193 ? 5.895 4.150 6.597 1.00 77.44 193 MET A O 1
ATOM 1579 N N . ILE A 1 194 ? 3.649 4.012 6.602 1.00 79.19 194 ILE A N 1
ATOM 1580 C CA . ILE A 1 194 ? 3.578 3.263 7.861 1.00 79.19 194 ILE A CA 1
ATOM 1581 C C . ILE A 1 194 ? 3.403 1.793 7.511 1.00 79.19 194 ILE A C 1
ATOM 1583 O O . ILE A 1 194 ? 2.336 1.390 7.058 1.00 79.19 194 ILE A O 1
ATOM 1587 N N . VAL A 1 195 ? 4.446 0.990 7.706 1.00 77.38 195 VAL A N 1
ATOM 1588 C CA . VAL A 1 195 ? 4.375 -0.464 7.500 1.00 77.38 195 VAL A CA 1
ATOM 1589 C C . VAL A 1 195 ? 3.649 -1.111 8.674 1.00 77.38 195 VAL A C 1
ATOM 1591 O O . VAL A 1 195 ? 3.987 -0.837 9.821 1.00 77.38 195 VAL A O 1
ATOM 1594 N N . ILE A 1 196 ? 2.667 -1.967 8.384 1.00 73.31 196 ILE A N 1
ATOM 1595 C CA . ILE A 1 196 ? 1.769 -2.573 9.376 1.00 73.31 196 ILE A CA 1
ATOM 1596 C C . ILE A 1 196 ? 1.812 -4.077 9.202 1.00 73.31 196 ILE A C 1
ATOM 1598 O O . ILE A 1 196 ? 0.959 -4.691 8.570 1.00 73.31 196 ILE A O 1
ATOM 1602 N N . GLY A 1 197 ? 2.859 -4.668 9.754 1.00 62.81 197 GLY A N 1
ATOM 1603 C CA . GLY A 1 197 ? 3.080 -6.100 9.694 1.00 62.81 197 GLY A CA 1
ATOM 1604 C C . GLY A 1 197 ? 4.556 -6.434 9.758 1.00 62.81 197 GLY A C 1
ATOM 1605 O O . GLY A 1 197 ? 5.426 -5.584 9.556 1.00 62.81 197 GLY A O 1
ATOM 1606 N N . THR A 1 198 ? 4.829 -7.699 10.040 1.00 58.97 198 THR A N 1
ATOM 1607 C CA . THR A 1 198 ? 6.151 -8.286 9.866 1.00 58.97 198 THR A CA 1
ATOM 1608 C C . THR A 1 198 ? 6.070 -9.331 8.771 1.00 58.97 198 THR A C 1
ATOM 1610 O O . THR A 1 198 ? 5.046 -9.983 8.568 1.00 58.97 198 THR A O 1
ATOM 1613 N N . CYS A 1 199 ? 7.174 -9.501 8.060 1.00 56.16 199 CYS A N 1
ATOM 1614 C CA . CYS A 1 199 ? 7.374 -10.692 7.259 1.00 56.16 199 CYS A CA 1
ATOM 1615 C C . CYS A 1 199 ? 7.483 -11.879 8.229 1.00 56.16 199 CYS A C 1
ATOM 1617 O O . CYS A 1 199 ? 8.288 -11.809 9.157 1.00 56.16 199 CYS A O 1
ATOM 1619 N N . PHE A 1 200 ? 6.722 -12.961 8.029 1.00 39.97 200 PHE A N 1
ATOM 1620 C CA . PHE A 1 200 ? 6.755 -14.137 8.919 1.00 39.97 200 PHE A CA 1
ATOM 1621 C C . PHE A 1 200 ? 8.156 -14.770 9.065 1.00 39.97 200 PHE A C 1
ATOM 1623 O O . PHE A 1 200 ? 8.398 -15.476 10.038 1.00 39.97 200 PHE A O 1
ATOM 1630 N N . ASN A 1 201 ? 9.088 -14.471 8.151 1.00 36.25 201 ASN A N 1
ATOM 1631 C CA . ASN A 1 201 ? 10.486 -14.911 8.226 1.00 36.25 201 ASN A CA 1
ATOM 1632 C C . ASN A 1 201 ? 11.381 -14.045 9.130 1.00 36.25 201 ASN A C 1
ATOM 1634 O O . ASN A 1 201 ? 12.532 -14.404 9.366 1.00 36.25 201 ASN A O 1
ATOM 1638 N N . PHE A 1 202 ? 10.885 -12.924 9.659 1.00 38.50 202 PHE A N 1
ATOM 1639 C CA . PHE A 1 202 ? 11.562 -12.211 10.734 1.00 38.50 202 PHE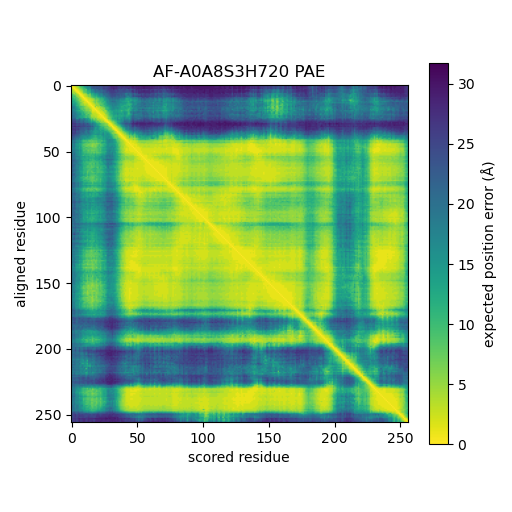 A CA 1
ATOM 1640 C C . PHE A 1 202 ? 11.064 -12.753 12.071 1.00 38.50 202 PHE A C 1
ATOM 1642 O O . PHE A 1 202 ? 10.041 -12.313 12.596 1.00 38.50 202 PHE A O 1
ATOM 1649 N N . HIS A 1 203 ? 11.837 -13.673 12.652 1.00 36.19 203 HIS A N 1
ATOM 1650 C CA . HIS A 1 203 ? 11.776 -14.045 14.069 1.00 36.19 203 HIS A CA 1
ATOM 1651 C C . HIS A 1 203 ? 12.236 -12.879 14.963 1.00 36.19 203 HIS A C 1
ATOM 1653 O O . HIS A 1 203 ? 13.127 -13.019 15.798 1.00 36.19 203 HIS A O 1
ATOM 1659 N N . GLY A 1 204 ? 11.662 -11.690 14.773 1.00 40.34 204 GLY A N 1
ATOM 1660 C CA . GLY A 1 204 ? 11.819 -10.612 15.732 1.00 40.34 204 GLY A CA 1
ATOM 1661 C C . GLY A 1 204 ? 11.201 -11.080 17.041 1.00 40.34 204 GLY A C 1
ATOM 1662 O O . GLY A 1 204 ? 10.005 -11.367 17.081 1.00 40.34 204 GLY A O 1
ATOM 1663 N N . GLN A 1 205 ? 12.004 -11.151 18.105 1.00 40.16 205 GLN A N 1
ATOM 1664 C CA . GLN A 1 205 ? 11.560 -11.534 19.454 1.00 40.16 205 GLN A CA 1
ATOM 1665 C C . GLN A 1 205 ? 10.334 -10.719 19.930 1.00 40.16 205 GLN A C 1
ATOM 1667 O O . GLN A 1 205 ? 9.597 -11.157 20.808 1.00 40.16 205 GLN A O 1
ATOM 1672 N N . CYS A 1 206 ? 10.085 -9.566 19.299 1.00 40.16 206 CYS A N 1
ATOM 1673 C CA . CYS A 1 206 ? 8.994 -8.633 19.557 1.00 40.16 206 CYS A CA 1
ATOM 1674 C C . CYS A 1 206 ? 7.613 -9.074 19.025 1.00 40.16 206 CYS A C 1
ATOM 1676 O O . CYS A 1 206 ? 6.609 -8.505 19.449 1.00 40.16 206 CYS A O 1
ATOM 1678 N N . PHE A 1 207 ? 7.522 -10.037 18.096 1.00 38.84 207 PHE A N 1
ATOM 1679 C CA . PHE A 1 207 ? 6.237 -10.495 17.544 1.00 38.84 207 PHE A CA 1
ATOM 1680 C C . PHE A 1 207 ? 5.919 -11.921 18.000 1.00 38.84 207 PHE A C 1
ATOM 1682 O O . PHE A 1 207 ? 6.215 -12.907 17.327 1.00 38.84 207 PHE A O 1
ATOM 1689 N N . GLN A 1 208 ? 5.287 -12.039 19.165 1.00 48.78 208 GLN A N 1
ATOM 1690 C CA . GLN A 1 208 ? 4.815 -13.323 19.673 1.00 48.78 208 GLN A CA 1
ATOM 1691 C C . GLN A 1 208 ? 3.366 -13.548 19.215 1.00 48.78 208 GLN A C 1
ATOM 1693 O O . GLN A 1 208 ? 2.423 -13.031 19.810 1.00 48.78 208 GLN A O 1
ATOM 1698 N N . LYS A 1 209 ? 3.198 -14.341 18.144 1.00 40.66 209 LYS A N 1
ATOM 1699 C CA . LYS A 1 209 ? 1.920 -14.668 17.463 1.00 40.66 209 LYS A CA 1
ATOM 1700 C C . LYS A 1 209 ? 0.766 -15.054 18.406 1.00 40.66 209 LYS A C 1
ATOM 1702 O O . LYS A 1 209 ? -0.395 -14.852 18.062 1.00 40.66 209 LYS A O 1
ATOM 1707 N N . ASN A 1 210 ? 1.084 -15.601 19.577 1.00 45.62 210 ASN A N 1
ATOM 1708 C CA . ASN A 1 210 ? 0.109 -16.132 20.531 1.00 45.62 210 ASN A CA 1
ATOM 1709 C C . ASN A 1 210 ? -0.347 -15.107 21.583 1.00 45.62 210 ASN A C 1
ATOM 1711 O O . ASN A 1 210 ? -1.238 -15.408 22.373 1.00 45.62 210 ASN A O 1
ATOM 1715 N N . PHE A 1 211 ? 0.233 -13.905 21.611 1.00 43.84 211 PHE A N 1
ATOM 1716 C CA . PHE A 1 211 ? -0.128 -12.894 22.598 1.00 43.84 211 PHE A CA 1
ATOM 1717 C C . PHE A 1 211 ? -1.219 -11.980 22.052 1.00 43.84 211 PHE A C 1
ATOM 1719 O O . PHE A 1 211 ? -1.015 -11.193 21.126 1.00 43.84 211 PHE A O 1
ATOM 1726 N N . SER A 1 212 ? -2.378 -12.011 22.707 1.00 42.84 212 SER A N 1
ATOM 1727 C CA . SER A 1 212 ? -3.471 -11.055 22.496 1.00 42.84 212 SER A CA 1
ATOM 1728 C C . SER A 1 212 ? -3.044 -9.594 22.721 1.00 42.84 212 SER A C 1
ATOM 1730 O O . SER A 1 212 ? -3.722 -8.683 22.246 1.00 42.84 212 SER A O 1
ATOM 1732 N N . ASN A 1 213 ? -1.896 -9.366 23.369 1.00 40.28 213 ASN A N 1
ATOM 1733 C CA . ASN A 1 213 ? -1.342 -8.064 23.745 1.00 40.28 213 ASN A CA 1
ATOM 1734 C C . ASN A 1 213 ? -0.190 -7.557 22.857 1.00 40.28 213 ASN A C 1
ATOM 1736 O O . ASN A 1 213 ? 0.441 -6.574 23.226 1.00 40.28 213 ASN A O 1
ATOM 1740 N N . ALA A 1 214 ? 0.099 -8.178 21.708 1.00 40.56 214 ALA A N 1
ATOM 1741 C CA . ALA A 1 214 ? 1.175 -7.689 20.840 1.00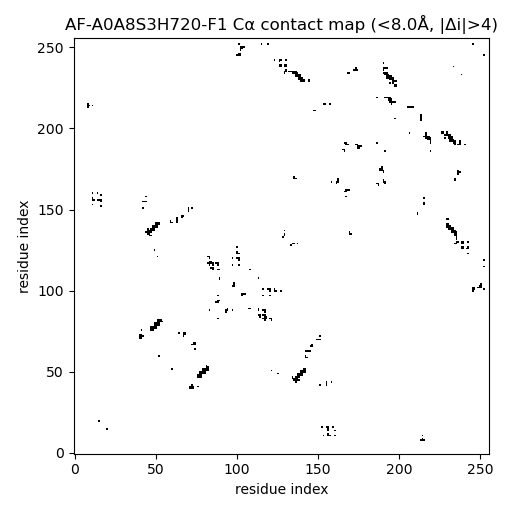 40.56 214 ALA A CA 1
ATOM 1742 C C . ALA A 1 214 ? 0.926 -6.221 20.396 1.00 40.56 214 ALA A C 1
ATOM 1744 O O . ALA A 1 214 ? -0.182 -5.929 19.918 1.00 40.56 214 ALA A O 1
ATOM 1745 N N . PRO A 1 215 ? 1.911 -5.308 20.552 1.00 36.25 215 PRO A N 1
ATOM 1746 C CA . PRO A 1 215 ? 1.766 -3.910 20.158 1.00 36.25 215 PRO A CA 1
ATOM 1747 C C . PRO A 1 215 ? 1.688 -3.772 18.631 1.00 36.25 215 PRO A C 1
ATOM 1749 O O . PRO A 1 215 ? 2.304 -4.563 17.908 1.00 36.25 215 PRO A O 1
ATOM 1752 N N . PRO A 1 216 ? 0.961 -2.769 18.105 1.00 40.75 216 PRO A N 1
ATOM 1753 C CA . PRO A 1 216 ? 1.029 -2.450 16.687 1.00 40.75 216 PRO A CA 1
ATOM 1754 C C . PRO A 1 216 ? 2.458 -2.024 16.332 1.00 40.75 216 PRO A C 1
ATOM 1756 O O . PRO A 1 216 ? 3.049 -1.166 16.988 1.00 40.75 216 PRO A O 1
ATOM 1759 N N . ILE A 1 217 ? 3.026 -2.634 15.295 1.00 46.88 217 ILE A N 1
ATOM 1760 C CA . ILE A 1 217 ? 4.369 -2.291 14.831 1.00 46.88 217 ILE A CA 1
ATOM 1761 C C . ILE A 1 217 ? 4.247 -1.047 13.965 1.00 46.88 217 ILE A C 1
ATOM 1763 O O . ILE A 1 217 ? 3.747 -1.109 12.847 1.00 46.88 217 ILE A O 1
ATOM 1767 N N . LEU A 1 218 ? 4.707 0.079 14.502 1.00 42.91 218 LEU A N 1
ATOM 1768 C CA . LEU A 1 218 ? 4.916 1.308 13.755 1.00 42.91 218 LEU A CA 1
ATOM 1769 C C . LEU A 1 218 ? 6.377 1.357 13.331 1.00 42.91 218 LEU A C 1
ATOM 1771 O O . LEU A 1 218 ? 7.280 1.349 14.166 1.00 42.91 218 LEU A O 1
ATOM 1775 N N . SER A 1 219 ? 6.628 1.421 12.028 1.00 46.09 219 SER A N 1
ATOM 1776 C CA . SER A 1 219 ? 7.952 1.782 11.547 1.00 46.09 219 SER A CA 1
ATOM 1777 C C . SER A 1 219 ? 7.883 2.803 10.436 1.00 46.09 219 SER A C 1
ATOM 1779 O O . SER A 1 219 ? 7.173 2.625 9.450 1.00 46.09 219 SER A O 1
ATOM 1781 N N . THR A 1 220 ? 8.670 3.852 10.633 1.00 45.94 220 THR A N 1
ATOM 1782 C CA . THR A 1 220 ? 8.913 4.959 9.709 1.00 45.94 220 THR A CA 1
ATOM 1783 C C . THR A 1 220 ? 10.253 4.810 8.974 1.00 45.94 220 THR A C 1
ATOM 1785 O O . THR A 1 220 ? 10.557 5.595 8.080 1.00 45.94 220 THR A O 1
ATOM 1788 N N . HIS A 1 221 ? 11.075 3.810 9.327 1.00 39.69 221 HIS A N 1
ATOM 1789 C CA . HIS A 1 221 ? 12.455 3.694 8.851 1.00 39.69 221 HIS A CA 1
ATOM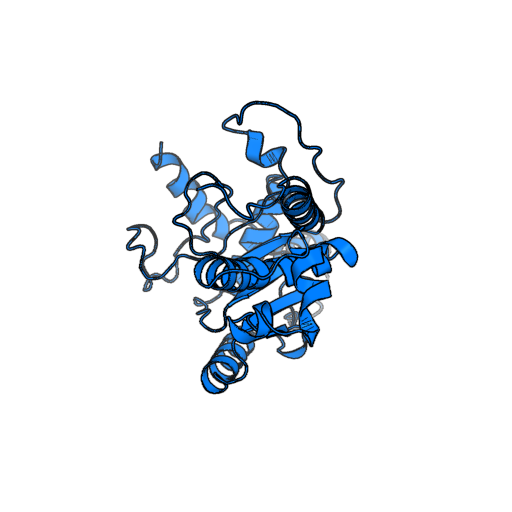 1790 C C . HIS A 1 221 ? 12.547 3.147 7.421 1.00 39.69 221 HIS A C 1
ATOM 1792 O O . HIS A 1 221 ? 12.282 1.970 7.171 1.00 39.69 221 HIS A O 1
ATOM 1798 N N . LYS A 1 222 ? 13.048 3.989 6.508 1.00 40.22 222 LYS A N 1
ATOM 1799 C CA . LYS A 1 222 ? 13.471 3.632 5.139 1.00 40.22 222 LYS A CA 1
ATOM 1800 C C . LYS A 1 222 ? 14.849 2.943 5.069 1.00 40.22 222 LYS A C 1
ATOM 1802 O O . LYS A 1 222 ? 15.290 2.592 3.984 1.00 40.22 222 LYS A O 1
ATOM 1807 N N . SER A 1 223 ? 15.551 2.773 6.195 1.00 33.50 223 SER A N 1
ATOM 1808 C CA . SER A 1 223 ? 17.000 2.499 6.217 1.00 33.50 223 SER A CA 1
ATOM 1809 C C . SER A 1 223 ? 17.422 1.028 6.142 1.00 33.50 223 SER A C 1
ATOM 1811 O O . SER A 1 223 ? 18.618 0.766 6.161 1.00 33.50 223 SER A O 1
ATOM 1813 N N . ASN A 1 224 ? 16.496 0.064 6.057 1.00 33.88 224 ASN A N 1
ATOM 1814 C CA . ASN A 1 224 ? 16.862 -1.345 5.868 1.00 33.88 224 ASN A CA 1
ATOM 1815 C C . ASN A 1 224 ? 15.972 -2.027 4.808 1.00 33.88 224 ASN A C 1
ATOM 1817 O O . ASN A 1 224 ? 14.765 -2.153 5.036 1.00 33.88 224 ASN A O 1
ATOM 1821 N N . PRO A 1 225 ? 16.542 -2.512 3.684 1.00 35.66 225 PRO A N 1
ATOM 1822 C CA . PRO A 1 225 ? 15.807 -3.101 2.554 1.00 35.66 225 PRO A CA 1
ATOM 1823 C C . PRO A 1 225 ? 15.144 -4.458 2.856 1.00 35.66 225 PRO A C 1
ATOM 1825 O O . PRO A 1 225 ? 14.548 -5.069 1.974 1.00 35.66 225 PRO A O 1
ATOM 1828 N N . SER A 1 226 ? 15.221 -4.947 4.096 1.00 37.56 226 SER A N 1
ATOM 1829 C CA . SER A 1 226 ? 14.696 -6.253 4.504 1.00 37.56 226 SER A CA 1
ATOM 1830 C C . SER A 1 226 ? 13.236 -6.243 4.979 1.00 37.56 226 SER A C 1
ATOM 1832 O O . SER A 1 226 ? 12.693 -7.293 5.326 1.00 37.56 226 SER A O 1
ATOM 1834 N N . ARG A 1 227 ? 12.563 -5.086 5.004 1.00 49.34 227 ARG A N 1
ATOM 1835 C CA . ARG A 1 227 ? 11.154 -5.010 5.418 1.00 49.34 227 ARG A CA 1
ATOM 1836 C C . ARG A 1 227 ? 10.246 -5.364 4.247 1.00 49.34 227 ARG A C 1
ATOM 1838 O O . ARG A 1 227 ? 10.021 -4.552 3.358 1.00 49.34 227 ARG A O 1
ATOM 1845 N N . CYS A 1 228 ? 9.695 -6.572 4.266 1.00 57.19 228 CYS A N 1
ATOM 1846 C CA . CYS A 1 228 ? 8.683 -6.967 3.300 1.00 57.19 228 CYS A CA 1
ATOM 1847 C C . CYS A 1 228 ? 7.416 -6.108 3.482 1.00 57.19 228 CYS A C 1
ATOM 1849 O O . CYS A 1 228 ? 6.740 -6.186 4.510 1.00 57.19 228 CYS A O 1
ATOM 1851 N N . THR A 1 229 ? 7.079 -5.292 2.489 1.00 65.19 229 THR A N 1
ATOM 1852 C CA . THR A 1 229 ? 5.898 -4.415 2.480 1.00 65.19 229 THR A CA 1
ATOM 1853 C C . THR A 1 229 ? 4.621 -5.179 2.108 1.00 65.19 229 THR A C 1
ATOM 1855 O O . THR A 1 229 ? 3.976 -4.856 1.115 1.00 65.19 229 THR A O 1
ATOM 1858 N N . HIS A 1 230 ? 4.242 -6.191 2.900 1.00 79.69 230 HIS A N 1
ATOM 1859 C CA . HIS A 1 230 ? 2.998 -6.955 2.672 1.00 79.69 230 HIS A CA 1
ATOM 1860 C C . HIS A 1 230 ? 1.745 -6.174 3.076 1.00 79.69 230 HIS A C 1
ATOM 1862 O O . HIS A 1 230 ? 0.656 -6.438 2.573 1.00 79.69 230 HIS A O 1
ATOM 1868 N N . ALA A 1 231 ? 1.885 -5.228 4.006 1.00 86.25 231 ALA A N 1
ATOM 1869 C CA . ALA A 1 231 ? 0.793 -4.387 4.464 1.00 86.25 231 ALA A CA 1
ATOM 1870 C C . ALA A 1 231 ? 1.321 -3.035 4.952 1.00 86.25 231 ALA A C 1
ATOM 1872 O O . ALA A 1 231 ? 2.271 -2.979 5.739 1.00 86.25 231 ALA A O 1
ATOM 1873 N N . TYR A 1 232 ? 0.736 -1.938 4.475 1.00 89.38 232 TYR A N 1
ATOM 1874 C CA . TYR A 1 232 ? 1.125 -0.587 4.884 1.00 89.38 232 TYR A CA 1
ATOM 1875 C C . TYR A 1 232 ? 0.018 0.442 4.642 1.00 89.38 232 TYR A C 1
ATOM 1877 O O . TYR A 1 232 ? -0.867 0.257 3.807 1.00 89.38 232 TYR A O 1
ATOM 1885 N N . LEU A 1 233 ? 0.094 1.547 5.381 1.00 91.19 233 LEU A N 1
ATOM 1886 C CA . LEU A 1 233 ? -0.692 2.752 5.152 1.00 91.19 233 LEU A CA 1
ATOM 1887 C C . LEU A 1 233 ? 0.091 3.757 4.322 1.00 91.19 233 LEU A C 1
ATOM 1889 O O . LEU A 1 233 ? 1.294 3.964 4.527 1.00 91.19 233 LEU A O 1
ATOM 1893 N N . LEU A 1 234 ? -0.632 4.430 3.435 1.00 90.94 234 LEU A N 1
ATOM 1894 C CA . LEU A 1 234 ? -0.085 5.465 2.579 1.00 90.94 234 LEU A CA 1
ATOM 1895 C C . LEU A 1 234 ? -1.075 6.622 2.445 1.00 90.94 234 LEU A C 1
ATOM 1897 O O . LEU A 1 234 ? -2.238 6.414 2.104 1.00 90.94 234 LEU A O 1
ATOM 1901 N N . THR A 1 235 ? -0.609 7.843 2.701 1.00 92.38 235 THR A N 1
ATOM 1902 C CA . THR A 1 235 ? -1.372 9.064 2.407 1.00 92.38 235 THR A CA 1
ATOM 1903 C C . THR A 1 235 ? -1.147 9.502 0.963 1.00 92.38 235 THR A C 1
ATOM 1905 O O . THR A 1 235 ? -0.154 9.113 0.340 1.00 92.38 235 THR A O 1
ATOM 1908 N N . SER A 1 236 ? -2.011 10.374 0.441 1.00 93.25 236 SER A N 1
ATOM 1909 C CA . SER A 1 236 ? -1.811 11.022 -0.866 1.00 93.25 236 SER A CA 1
ATOM 1910 C C . SER A 1 236 ? -0.448 11.710 -0.990 1.00 93.25 236 SER A C 1
ATOM 1912 O O . SER A 1 236 ? 0.238 11.544 -1.996 1.00 93.25 236 SER A O 1
ATOM 1914 N N . CYS A 1 237 ? -0.004 12.417 0.051 1.00 87.94 237 CYS A N 1
ATOM 1915 C CA . CYS A 1 237 ? 1.301 13.076 0.074 1.00 87.94 237 CYS A CA 1
ATOM 1916 C C . CYS A 1 237 ? 2.471 12.085 0.039 1.00 87.94 237 CYS A C 1
ATOM 1918 O O . CYS A 1 237 ? 3.450 12.310 -0.675 1.00 87.94 237 CYS A O 1
ATOM 1920 N N . SER A 1 238 ? 2.376 10.981 0.783 1.00 87.25 238 SER A N 1
ATOM 1921 C CA . SER A 1 238 ? 3.404 9.936 0.776 1.00 87.25 238 SER A CA 1
ATOM 1922 C C . SER A 1 238 ? 3.459 9.223 -0.572 1.00 87.25 238 SER A C 1
ATOM 1924 O O . SER A 1 238 ? 4.546 8.993 -1.097 1.00 87.25 238 SER A O 1
ATOM 1926 N N . ALA A 1 239 ? 2.301 8.946 -1.174 1.00 89.69 239 ALA A N 1
ATOM 1927 C CA . ALA A 1 239 ? 2.213 8.376 -2.512 1.00 89.69 239 ALA A CA 1
ATOM 1928 C C . ALA A 1 239 ? 2.820 9.305 -3.571 1.00 89.69 239 ALA A C 1
ATOM 1930 O O . ALA A 1 239 ? 3.643 8.864 -4.369 1.00 89.69 239 ALA A O 1
ATOM 1931 N N . GLN A 1 240 ? 2.501 10.603 -3.527 1.00 87.44 240 GLN A N 1
ATOM 1932 C CA . GLN A 1 240 ? 3.084 11.593 -4.434 1.00 87.44 240 GLN A CA 1
ATOM 1933 C C . GLN A 1 240 ? 4.607 11.670 -4.281 1.00 87.44 240 GLN A C 1
ATOM 1935 O O . GLN A 1 240 ? 5.322 11.748 -5.278 1.00 87.44 240 GLN A O 1
ATOM 1940 N N . ALA A 1 241 ? 5.121 11.621 -3.049 1.00 81.88 241 ALA A N 1
ATOM 1941 C CA . ALA A 1 241 ? 6.559 11.612 -2.806 1.00 81.88 241 ALA A CA 1
ATOM 1942 C C . ALA A 1 241 ? 7.239 10.374 -3.420 1.00 81.88 241 ALA A C 1
ATOM 1944 O O . ALA A 1 241 ? 8.289 10.516 -4.043 1.00 81.88 241 ALA A O 1
ATOM 1945 N N . LEU A 1 242 ? 6.634 9.186 -3.303 1.00 82.56 242 LEU A N 1
ATOM 1946 C CA . LEU A 1 242 ? 7.138 7.954 -3.928 1.00 82.56 242 LEU A CA 1
ATOM 1947 C C . LEU A 1 242 ? 7.093 8.027 -5.462 1.00 82.56 242 LEU A C 1
ATOM 1949 O O . LEU A 1 242 ? 8.074 7.696 -6.123 1.00 82.56 242 LEU A O 1
ATOM 1953 N N . VAL A 1 243 ? 5.994 8.526 -6.034 1.00 84.56 243 VAL A N 1
ATOM 1954 C CA . VAL A 1 243 ? 5.863 8.744 -7.485 1.00 84.56 243 VAL A CA 1
ATOM 1955 C C . VAL A 1 243 ? 6.936 9.709 -7.997 1.00 84.56 243 VAL A C 1
ATOM 1957 O O . VAL A 1 243 ? 7.600 9.425 -8.994 1.00 84.56 243 VAL A O 1
ATOM 1960 N N . ASN A 1 244 ? 7.168 10.817 -7.292 1.00 81.75 244 ASN A N 1
ATOM 1961 C CA . ASN A 1 244 ? 8.206 11.781 -7.656 1.00 81.75 244 ASN A CA 1
ATOM 1962 C C . ASN A 1 244 ? 9.610 11.158 -7.596 1.00 81.75 244 ASN A C 1
ATOM 1964 O O . ASN A 1 244 ? 10.450 11.471 -8.436 1.00 81.75 244 ASN A O 1
ATOM 1968 N N . GLN A 1 245 ? 9.871 10.257 -6.640 1.00 77.75 245 GLN A N 1
ATOM 1969 C CA . GLN A 1 245 ? 11.142 9.528 -6.568 1.00 77.75 245 GLN A CA 1
ATOM 1970 C C . GLN A 1 245 ? 11.352 8.625 -7.789 1.00 77.75 245 GLN A C 1
ATOM 1972 O O . GLN A 1 245 ? 12.436 8.649 -8.371 1.00 77.75 245 GLN A O 1
ATOM 1977 N N . ILE A 1 246 ? 10.315 7.902 -8.226 1.00 78.12 246 ILE A N 1
ATOM 1978 C CA . ILE A 1 246 ? 10.371 7.090 -9.453 1.00 78.12 246 ILE A CA 1
ATOM 1979 C C . ILE A 1 246 ? 10.659 7.976 -10.676 1.00 78.12 246 ILE A C 1
ATOM 1981 O O . ILE A 1 246 ? 11.471 7.625 -11.530 1.00 78.12 246 ILE A O 1
ATOM 1985 N N . GLN A 1 247 ? 10.034 9.153 -10.754 1.00 80.62 247 GLN A N 1
ATOM 1986 C CA . GLN A 1 247 ? 10.242 10.099 -11.856 1.00 80.62 247 GLN A CA 1
ATOM 1987 C C . GLN A 1 247 ? 11.630 10.760 -11.841 1.00 80.62 247 GLN A C 1
ATOM 1989 O O . GLN A 1 247 ? 12.170 11.087 -12.900 1.00 80.62 247 GLN A O 1
ATOM 1994 N N . ALA A 1 248 ? 12.223 10.953 -10.662 1.00 72.38 248 ALA A N 1
ATOM 1995 C CA . ALA A 1 248 ? 13.561 11.519 -10.520 1.00 72.38 248 ALA A CA 1
ATOM 1996 C C . ALA A 1 248 ? 14.667 10.512 -10.888 1.00 72.38 248 ALA A C 1
ATOM 1998 O O . ALA A 1 248 ? 15.708 10.902 -11.422 1.00 72.38 248 ALA A O 1
ATOM 1999 N N . GLN A 1 249 ? 14.450 9.217 -10.643 1.00 68.31 249 GLN A N 1
ATOM 2000 C CA . GLN A 1 249 ? 15.405 8.165 -10.986 1.00 68.31 249 GLN A CA 1
ATOM 2001 C C . GLN A 1 249 ? 15.314 7.814 -12.479 1.00 68.31 249 GLN A C 1
ATOM 2003 O O . GLN A 1 249 ? 14.316 7.288 -12.969 1.00 68.31 249 GLN A O 1
ATOM 2008 N N . LYS A 1 250 ? 16.374 8.108 -13.241 1.00 63.34 250 LYS A N 1
ATOM 2009 C CA . LYS A 1 250 ? 16.463 7.743 -14.662 1.00 63.34 250 LYS A CA 1
ATOM 2010 C C . LYS A 1 250 ? 17.055 6.341 -14.818 1.00 63.34 250 LYS A C 1
ATOM 2012 O O . LYS A 1 250 ? 18.260 6.175 -14.676 1.00 63.34 250 LYS A O 1
ATOM 2017 N N . ASN A 1 251 ? 16.250 5.387 -15.289 1.00 59.19 251 ASN A N 1
ATOM 2018 C CA . ASN A 1 251 ? 16.661 4.033 -15.717 1.00 59.19 251 ASN A CA 1
ATOM 2019 C C . ASN A 1 251 ? 17.136 3.053 -14.632 1.00 59.19 251 ASN A C 1
ATOM 2021 O O . ASN A 1 251 ? 17.599 1.974 -14.992 1.00 59.19 251 ASN A O 1
ATOM 2025 N N . ASP A 1 252 ? 16.970 3.371 -13.353 1.00 57.94 252 ASP A N 1
ATOM 2026 C CA . ASP A 1 252 ? 17.154 2.419 -12.257 1.00 57.94 252 ASP A CA 1
ATOM 2027 C C . ASP A 1 252 ? 16.005 2.609 -11.275 1.00 57.94 252 ASP A C 1
ATOM 2029 O O . ASP A 1 252 ? 15.896 3.657 -10.654 1.00 57.94 252 ASP A O 1
ATOM 2033 N N . PHE A 1 253 ? 15.107 1.626 -11.171 1.00 58.41 253 PHE A N 1
ATOM 2034 C CA . PHE A 1 253 ? 13.919 1.745 -10.311 1.00 58.41 253 PHE A CA 1
ATOM 2035 C C . PHE A 1 253 ? 14.215 1.608 -8.828 1.00 58.41 253 PHE A C 1
ATOM 2037 O O . PHE A 1 253 ? 13.312 1.840 -8.033 1.00 58.41 253 PHE A O 1
ATOM 2044 N N . TRP A 1 254 ? 15.431 1.189 -8.465 1.00 49.44 254 TRP A N 1
ATOM 2045 C CA . TRP A 1 254 ? 15.847 0.951 -7.087 1.00 49.44 254 TRP A CA 1
ATOM 2046 C C . TRP A 1 254 ? 17.367 1.098 -6.947 1.00 49.44 254 TRP A C 1
ATOM 2048 O O . TRP A 1 254 ? 18.085 0.706 -7.872 1.00 49.44 254 TRP A O 1
ATOM 2058 N N . PRO A 1 255 ? 17.865 1.600 -5.800 1.00 36.16 255 PRO A N 1
ATOM 2059 C CA . PRO A 1 255 ? 19.282 1.516 -5.469 1.00 36.16 255 PRO A CA 1
ATOM 2060 C C . PRO A 1 255 ? 19.721 0.045 -5.426 1.00 36.16 255 PRO A C 1
ATOM 2062 O O . PRO A 1 255 ? 18.963 -0.827 -4.992 1.00 36.16 255 PRO A O 1
ATOM 2065 N N . SER A 1 256 ? 20.924 -0.206 -5.943 1.00 33.66 256 SER A N 1
ATOM 2066 C CA . SER A 1 256 ? 21.662 -1.471 -5.839 1.00 33.66 256 SER A CA 1
ATOM 2067 C C . SER A 1 256 ? 21.853 -1.917 -4.397 1.00 33.66 256 SER A C 1
ATOM 2069 O O . SER A 1 256 ? 22.172 -1.027 -3.577 1.00 33.66 256 SER A O 1
#

Nearest PDB structures (foldseek):
  8xgx-assembly1_A  TM=6.120E-01  e=1.970E-06  Aggregatibacter actinomycetemcomitans NUM4039
  8one-assembly1_A  TM=4.784E-01  e=8.023E-02  Homo sapiens
  4jap-assembly1_D  TM=4.257E-01  e=1.327E+00  Mycobacterium tuberculosis
  3wy0-assembly1_B  TM=3.327E-01  e=1.175E+00  Aspergillus oryzae
  6fdm-assembly1_B  TM=2.255E-01  e=9.938E+00  Homo sapiens

Mean predicted aligned error: 11.43 Å

Foldseek 3Di:
DCVVVVVVLQCLVVQQFPVSVVCVVCVVPDDDDPDDPPDPLAQPPAQAEEEEEAPVPVVLVVVVCVQSVVLSHDPVRYDYDYQAALCCLQDPVCVVVLCLLQVADPDGDDPVRSHVSSVLVSCSVVLVVCQVVQRQKYKYAYSNDHAAPNRSVLVSSVVVVCVVVLLADGPDDAQDDDPDDDDPPCSSRHQFKWAFDADPPPPPVLDDPPDSSRGTDGDRDPPDPPGDRRIIMGGNSRSVVLSVVSNVDYHDNDDD

Solvent-accessible surface area (backbone atoms only — not comparable to full-atom values): 15213 Å² total; per-residue (Å²): 130,75,77,66,60,60,70,56,44,65,47,61,81,74,48,72,44,74,70,52,48,53,49,62,65,43,68,81,56,90,71,95,69,94,66,77,81,81,73,64,48,59,61,71,85,47,79,38,35,38,36,36,31,59,85,86,48,53,67,40,51,53,51,38,50,51,55,37,46,75,60,50,32,51,70,86,54,53,44,81,36,76,48,46,35,56,65,59,56,69,30,79,92,38,37,70,58,53,31,59,72,54,39,42,70,100,61,89,71,50,78,68,52,26,52,51,41,15,62,51,49,52,50,45,60,57,29,50,47,31,30,76,69,54,38,50,27,32,39,41,35,35,49,81,66,80,80,60,85,64,42,63,58,56,51,35,32,51,50,54,47,31,40,76,72,46,55,38,73,69,88,57,82,64,55,68,87,67,101,63,84,88,51,98,71,40,64,56,61,44,54,49,55,41,38,55,69,74,45,88,86,60,83,49,88,81,68,53,90,86,48,92,74,60,52,85,59,82,44,77,75,85,88,58,96,80,68,59,81,50,23,32,39,37,26,19,52,25,20,40,52,53,50,50,50,40,65,68,35,80,78,49,97,61,89,131